Protein AF-A0A6J1QVJ5-F1 (afdb_monomer)

Secondary structure (DSSP, 8-state):
-HHHHHHHHHHHHHHHHHHTT--SHHHHHHHHHHHHHHHHHHHHHHH----SS---HHHHHHHHHHHHHHHHHHHHHHHHH----EEEEEETTEEEEEE-S-HHHHHHHHH-SS-PPPEE-TTT--EESSHHHHHHHHHHHHHH------PPPTTT-----S-GGGSPPPSEEEEEEEEEEEEPPPPPTT---PPPPEEEEEEEEEEEEESS-GGG-EEEEEESTTHHHHHHHHHHHHHHHHHHHHHS-PPPPP----

Nearest PDB structures (foldseek):
  4apo-assembly1_A  TM=6.198E-01  e=8.961E-01  Homo sapiens
  9had-assembly1_A  TM=5.624E-01  e=1.071E+00  Dermatophagoides farinae
  4apo-assembly2_B  TM=5.515E-01  e=1.530E+00  Homo sapiens
  8xzv-assembly1_K  TM=2.787E-01  e=2.059E+00  Spinacia oleracea

pLDDT: mean 75.94, std 13.44, range [32.09, 95.69]

Mean predicted aligned error: 18.15 Å

Foldseek 3Di:
DVVVVVVLVVLLVVLVVLLVVDPDPVSLVVSLVSLVVSLVVLVVVLVDDDPPDDPDPVNVVSNVVSVVSSVVSVVSNVVVPDDWDWDWDDDDPDIDTDTDPDPQVVCVVVVDPDPQGWDADPQPRDIDRDVVVVVVVNVVCVVPDPDPPDDDDPVGNDDDDPCPVPDDDDQKDKDKDWQWDFAQDDDDPVDPDRDDTDTQTFKMKMWMQGPVDRVPTDIDMDGHNCRVVVVVVVVVVVVVVVVVVVVDDDPDDPPDDD

Organism: NCBI:txid300111

Structure (mmCIF, N/CA/C/O backbone):
data_AF-A0A6J1QVJ5-F1
#
_entry.id   AF-A0A6J1QVJ5-F1
#
loop_
_atom_site.group_PDB
_atom_site.id
_atom_site.type_symbol
_atom_site.label_atom_id
_atom_site.label_alt_id
_atom_site.label_comp_id
_atom_site.label_asym_id
_atom_site.label_entity_id
_atom_site.label_seq_id
_atom_site.pdbx_PDB_ins_code
_atom_site.Cartn_x
_atom_site.Cartn_y
_atom_site.Cartn_z
_atom_site.occupancy
_atom_site.B_iso_or_equiv
_atom_site.auth_seq_id
_atom_site.auth_comp_id
_atom_site.auth_asym_id
_atom_site.auth_atom_id
_atom_site.pdbx_PDB_model_num
ATOM 1 N N . MET A 1 1 ? 9.574 30.582 -11.768 1.00 38.31 1 MET A N 1
ATOM 2 C CA . MET A 1 1 ? 8.448 29.619 -11.655 1.00 38.31 1 MET A CA 1
ATOM 3 C C . MET A 1 1 ? 8.866 28.143 -11.644 1.00 38.31 1 MET A C 1
ATOM 5 O O . MET A 1 1 ? 8.124 27.361 -11.069 1.00 38.31 1 MET A O 1
ATOM 9 N N . ALA A 1 2 ? 10.019 27.742 -12.201 1.00 32.31 2 ALA A N 1
ATOM 10 C CA . ALA A 1 2 ? 10.506 26.352 -12.119 1.00 32.31 2 ALA A CA 1
ATOM 11 C C . ALA A 1 2 ? 10.978 25.935 -10.705 1.00 32.31 2 ALA A C 1
ATOM 13 O O . ALA A 1 2 ? 10.739 24.807 -10.289 1.00 32.31 2 ALA A O 1
ATOM 14 N N . LEU A 1 3 ? 11.546 26.872 -9.935 1.00 32.09 3 LEU A N 1
ATOM 15 C CA . LEU A 1 3 ? 12.065 26.625 -8.580 1.00 32.09 3 LEU A CA 1
ATOM 16 C C . LEU A 1 3 ? 10.992 26.167 -7.567 1.00 32.09 3 LEU A C 1
ATOM 18 O O . LEU A 1 3 ? 11.289 25.370 -6.687 1.00 32.09 3 LEU A O 1
ATOM 22 N N . ALA A 1 4 ? 9.733 26.597 -7.721 1.00 44.00 4 ALA A N 1
ATOM 23 C CA . ALA A 1 4 ? 8.642 26.190 -6.825 1.00 44.00 4 ALA A CA 1
ATOM 24 C C . ALA A 1 4 ? 8.136 24.757 -7.099 1.00 44.00 4 ALA A C 1
ATOM 26 O O . ALA A 1 4 ? 7.751 24.056 -6.170 1.00 44.00 4 ALA A O 1
ATOM 27 N N . ARG A 1 5 ? 8.175 24.298 -8.364 1.00 45.09 5 ARG A N 1
ATOM 28 C CA . ARG A 1 5 ? 7.770 22.927 -8.739 1.00 45.09 5 ARG A CA 1
ATOM 29 C C . ARG A 1 5 ? 8.772 21.875 -8.253 1.00 45.09 5 ARG A C 1
ATOM 31 O O . ARG A 1 5 ? 8.351 20.807 -7.832 1.00 45.09 5 ARG A O 1
ATOM 38 N N . GLY A 1 6 ? 10.072 22.186 -8.286 1.00 48.62 6 GLY A N 1
ATOM 39 C CA . GLY A 1 6 ? 11.112 21.295 -7.757 1.00 48.62 6 GLY A CA 1
ATOM 40 C C . GLY A 1 6 ? 11.047 21.139 -6.235 1.00 48.62 6 GLY A C 1
ATOM 41 O O . GLY A 1 6 ? 11.241 20.045 -5.727 1.00 48.62 6 GLY A O 1
ATOM 42 N N . SER A 1 7 ? 10.695 22.209 -5.513 1.00 54.09 7 SER A N 1
ATOM 43 C CA . SER A 1 7 ? 10.608 22.194 -4.045 1.00 54.09 7 SER A CA 1
ATOM 44 C C . SER A 1 7 ? 9.441 21.342 -3.516 1.00 54.09 7 SER A C 1
ATOM 46 O O . SER A 1 7 ? 9.622 20.545 -2.601 1.00 54.09 7 SER A O 1
ATOM 48 N N . CYS A 1 8 ? 8.256 21.438 -4.138 1.00 58.22 8 CYS A N 1
ATOM 49 C CA . CYS A 1 8 ? 7.069 20.678 -3.722 1.00 58.22 8 CYS A CA 1
ATOM 50 C C . CYS A 1 8 ? 7.240 19.157 -3.886 1.00 58.22 8 CYS A C 1
ATOM 52 O O . CYS A 1 8 ? 6.877 18.403 -2.988 1.00 58.22 8 CYS A O 1
ATOM 54 N N . ASN A 1 9 ? 7.801 18.708 -5.014 1.00 64.44 9 ASN A N 1
ATOM 55 C CA . ASN A 1 9 ? 8.000 17.279 -5.275 1.00 64.44 9 ASN A CA 1
ATOM 56 C C . ASN A 1 9 ? 9.092 16.675 -4.379 1.00 64.44 9 ASN A C 1
ATOM 58 O O . ASN A 1 9 ? 8.965 15.530 -3.956 1.00 64.44 9 ASN A O 1
ATOM 62 N N . ASN A 1 10 ? 10.135 17.451 -4.063 1.00 73.75 10 ASN A N 1
ATOM 63 C CA . ASN A 1 10 ? 11.208 17.009 -3.175 1.00 73.75 10 ASN A CA 1
ATOM 64 C C . ASN A 1 10 ? 10.715 16.836 -1.733 1.00 73.75 10 ASN A C 1
ATOM 66 O O . ASN A 1 10 ? 11.012 15.822 -1.112 1.00 73.75 10 ASN A O 1
ATOM 70 N N . MET A 1 11 ? 9.933 17.792 -1.219 1.00 78.06 11 MET A N 1
ATOM 71 C CA . MET A 1 11 ? 9.380 17.714 0.139 1.00 78.06 11 MET A CA 1
ATOM 72 C C . MET A 1 11 ? 8.380 16.558 0.280 1.00 78.06 11 MET A C 1
ATOM 74 O O . MET A 1 11 ? 8.375 15.856 1.287 1.00 78.06 11 MET A O 1
ATOM 78 N N . GLU A 1 12 ? 7.552 16.325 -0.744 1.00 78.19 12 GLU A N 1
ATOM 79 C CA . GLU A 1 12 ? 6.650 15.173 -0.777 1.00 78.19 12 GLU A CA 1
ATOM 80 C C . GLU A 1 12 ? 7.429 13.850 -0.725 1.00 78.19 12 GLU A C 1
ATOM 82 O O . GLU A 1 12 ? 7.127 13.004 0.114 1.00 78.19 12 GLU A O 1
ATOM 87 N N . GLN A 1 13 ? 8.452 13.674 -1.573 1.00 80.00 13 GLN A N 1
ATOM 88 C CA . GLN A 1 13 ? 9.306 12.481 -1.535 1.00 80.00 13 GLN A CA 1
ATOM 89 C C . GLN A 1 13 ? 9.989 12.298 -0.179 1.00 80.00 13 GLN A C 1
ATOM 91 O O . GLN A 1 13 ? 10.016 11.183 0.330 1.00 80.00 13 GLN A O 1
ATOM 96 N N . GLU A 1 14 ? 10.480 13.377 0.429 1.00 86.12 14 GLU A N 1
ATOM 97 C CA . GLU A 1 14 ? 11.113 13.326 1.747 1.00 86.12 14 GLU A CA 1
ATOM 98 C C . GLU A 1 14 ? 10.139 12.819 2.824 1.00 86.12 14 GLU A C 1
ATOM 100 O O . GLU A 1 14 ? 10.490 11.944 3.616 1.00 86.12 14 GLU A O 1
ATOM 105 N N . LEU A 1 15 ? 8.898 13.321 2.840 1.00 83.81 15 LEU A N 1
ATOM 106 C CA . LEU A 1 15 ? 7.871 12.873 3.788 1.00 83.81 15 LEU A CA 1
ATOM 107 C C . LEU A 1 15 ? 7.461 11.414 3.541 1.00 83.81 15 LEU A C 1
ATOM 109 O O . LEU A 1 15 ? 7.245 10.674 4.505 1.00 83.81 15 LEU A O 1
ATOM 113 N N . LEU A 1 16 ? 7.396 10.984 2.275 1.00 80.25 16 LEU A N 1
ATOM 114 C CA . LEU A 1 16 ? 7.147 9.589 1.901 1.00 80.25 16 LEU A CA 1
ATOM 115 C C . LEU A 1 16 ? 8.276 8.669 2.387 1.00 80.25 16 LEU A C 1
ATOM 117 O O . LEU A 1 16 ? 8.002 7.636 2.994 1.00 80.25 16 LEU A O 1
ATOM 121 N N . GLU A 1 17 ? 9.537 9.039 2.172 1.00 83.50 17 GLU A N 1
ATOM 122 C CA . GLU A 1 17 ? 10.696 8.264 2.625 1.00 83.50 17 GLU A CA 1
ATOM 123 C C . GLU A 1 17 ? 10.760 8.195 4.155 1.00 83.50 17 GLU A C 1
ATOM 125 O O . GLU A 1 17 ? 10.899 7.106 4.717 1.00 83.50 17 GLU A O 1
ATOM 130 N N . GLN A 1 18 ? 10.554 9.323 4.844 1.00 82.69 18 GLN A N 1
ATOM 131 C CA . GLN A 1 18 ? 10.520 9.375 6.308 1.00 82.69 18 GLN A CA 1
ATOM 132 C C . GLN A 1 18 ? 9.435 8.476 6.896 1.00 82.69 18 GLN A C 1
ATOM 134 O O . GLN A 1 18 ? 9.690 7.833 7.911 1.00 82.69 18 GLN A O 1
ATOM 139 N N . SER A 1 19 ? 8.273 8.357 6.241 1.00 77.62 19 SER A N 1
ATOM 140 C CA . SER A 1 19 ? 7.181 7.495 6.712 1.00 77.62 19 SER A CA 1
ATOM 141 C C . SER A 1 19 ? 7.594 6.026 6.879 1.00 77.62 19 SER A C 1
ATOM 143 O O . SER A 1 19 ? 7.079 5.333 7.753 1.00 77.62 19 SER A O 1
ATOM 145 N N . THR A 1 20 ? 8.572 5.562 6.092 1.00 76.19 20 THR A N 1
ATOM 146 C CA . THR A 1 20 ? 9.088 4.184 6.148 1.00 76.19 20 THR A CA 1
ATOM 147 C C . THR A 1 20 ? 10.114 3.956 7.259 1.00 76.19 20 THR A C 1
ATOM 149 O O . THR A 1 20 ? 10.445 2.811 7.563 1.00 76.19 20 THR A O 1
ATOM 152 N N . LEU A 1 21 ? 10.613 5.034 7.869 1.00 76.94 21 LEU A N 1
ATOM 153 C CA . LEU A 1 21 ? 11.693 5.028 8.857 1.00 76.94 21 LEU A CA 1
ATOM 154 C C . LEU A 1 21 ? 11.214 5.392 10.270 1.00 76.94 21 LEU A C 1
ATOM 156 O O . LEU A 1 21 ? 12.032 5.477 11.187 1.00 76.94 21 LEU A O 1
ATOM 160 N N . LEU A 1 22 ? 9.912 5.619 10.465 1.00 78.75 22 LEU A N 1
ATOM 161 C CA . LEU A 1 22 ? 9.356 5.982 11.768 1.00 78.75 22 LEU A CA 1
ATOM 162 C C . LEU A 1 22 ? 9.379 4.773 12.704 1.00 78.75 22 LEU A C 1
ATOM 164 O O . LEU A 1 22 ? 8.634 3.812 12.524 1.00 78.75 22 LEU A O 1
ATOM 168 N N . ASN A 1 23 ? 10.229 4.845 13.726 1.00 68.25 23 ASN A N 1
ATOM 169 C CA . ASN A 1 23 ? 10.439 3.756 14.682 1.00 68.25 23 ASN A CA 1
ATOM 170 C C . ASN A 1 23 ? 9.917 4.085 16.088 1.00 68.25 23 ASN A C 1
ATOM 172 O O . ASN A 1 23 ? 9.903 3.213 16.957 1.00 68.25 23 ASN A O 1
ATOM 176 N N . SER A 1 24 ? 9.477 5.324 16.326 1.00 67.44 24 SER A N 1
ATOM 177 C CA . SER A 1 24 ? 8.945 5.767 17.613 1.00 67.44 24 SER A CA 1
ATOM 178 C C . SER A 1 24 ? 7.679 6.615 17.465 1.00 67.44 24 SER A C 1
ATOM 180 O O . SER A 1 24 ? 7.357 7.143 16.399 1.00 67.44 24 SER A O 1
ATOM 182 N N . ARG A 1 25 ? 6.935 6.748 18.570 1.00 64.81 25 ARG A N 1
ATOM 183 C CA . ARG A 1 25 ? 5.723 7.579 18.624 1.00 64.81 25 ARG A CA 1
ATOM 184 C C . ARG A 1 25 ? 6.042 9.071 18.503 1.00 64.81 25 ARG A C 1
ATOM 186 O O . ARG A 1 25 ? 5.221 9.815 17.978 1.00 64.81 25 ARG A O 1
ATOM 193 N N . GLU A 1 26 ? 7.203 9.493 18.994 1.00 71.25 26 GLU A N 1
ATOM 194 C CA . GLU A 1 26 ? 7.679 10.877 18.902 1.00 71.25 26 GLU A CA 1
ATOM 195 C C . GLU A 1 26 ? 8.038 11.223 17.456 1.00 71.25 26 GLU A C 1
ATOM 197 O O . GLU A 1 26 ? 7.559 12.234 16.944 1.00 71.25 26 GLU A O 1
ATOM 202 N N . ASP A 1 27 ? 8.750 10.325 16.764 1.00 76.38 27 ASP A N 1
ATOM 203 C CA . ASP A 1 27 ? 9.038 10.469 15.332 1.00 76.38 27 ASP A CA 1
ATOM 204 C C . ASP A 1 27 ? 7.741 10.541 14.523 1.00 76.38 27 ASP A C 1
ATOM 206 O O . ASP A 1 27 ? 7.610 11.378 13.633 1.00 76.38 27 ASP A O 1
ATOM 210 N N . PHE A 1 28 ? 6.747 9.710 14.865 1.00 76.56 28 PHE A N 1
ATOM 211 C CA . PHE A 1 28 ? 5.432 9.754 14.230 1.00 76.56 28 PHE A CA 1
ATOM 212 C C . PHE A 1 28 ? 4.692 11.069 14.475 1.00 76.56 28 PHE A C 1
ATOM 214 O O . PHE A 1 28 ? 4.127 11.629 13.539 1.00 76.56 28 PHE A O 1
ATOM 221 N N . ALA A 1 29 ? 4.698 11.583 15.705 1.00 75.75 29 ALA A N 1
ATOM 222 C CA . ALA A 1 29 ? 4.050 12.849 16.029 1.00 75.75 29 ALA A CA 1
ATOM 223 C C . ALA A 1 29 ? 4.711 14.030 15.297 1.00 75.75 29 ALA A C 1
ATOM 225 O O . ALA A 1 29 ? 4.009 14.836 14.687 1.00 75.75 29 ALA A O 1
ATOM 226 N N . ALA A 1 30 ? 6.046 14.088 15.289 1.00 83.75 30 ALA A N 1
ATOM 227 C CA . ALA A 1 30 ? 6.808 15.113 14.578 1.00 83.75 30 ALA A CA 1
ATOM 228 C C . ALA A 1 30 ? 6.603 15.028 13.057 1.00 83.75 30 ALA A C 1
ATOM 230 O O . ALA A 1 30 ? 6.398 16.041 12.388 1.00 83.75 30 ALA A O 1
ATOM 231 N N . TRP A 1 31 ? 6.600 13.815 12.504 1.00 87.50 31 TRP A N 1
ATOM 232 C CA . TRP A 1 31 ? 6.321 13.579 11.091 1.00 87.50 31 TRP A CA 1
ATOM 233 C C . TRP A 1 31 ? 4.886 13.975 10.710 1.00 87.50 31 TRP A C 1
ATOM 235 O O . TRP A 1 31 ? 4.684 14.648 9.699 1.00 87.50 31 TRP A O 1
ATOM 245 N N . LYS A 1 32 ? 3.895 13.632 11.543 1.00 82.94 32 LYS A N 1
ATOM 246 C CA . LYS A 1 32 ? 2.483 14.003 11.354 1.00 82.94 32 LYS A CA 1
ATOM 247 C C . LYS A 1 32 ? 2.307 15.522 11.367 1.00 82.94 32 LYS A C 1
ATOM 249 O O . LYS A 1 32 ? 1.640 16.051 10.485 1.00 82.94 32 LYS A O 1
ATOM 254 N N . GLN A 1 33 ? 2.973 16.218 12.289 1.00 85.19 33 GLN A N 1
ATOM 255 C CA . GLN A 1 33 ? 2.987 17.680 12.329 1.00 85.19 33 GLN A CA 1
ATOM 256 C C . GLN A 1 33 ? 3.601 18.287 11.056 1.00 85.19 33 GLN A C 1
ATOM 258 O O . GLN A 1 33 ? 3.006 19.182 10.464 1.00 85.19 33 GLN A O 1
ATOM 263 N N . ARG A 1 34 ? 4.744 17.770 10.580 1.00 87.31 34 ARG A N 1
ATOM 264 C CA . ARG A 1 34 ? 5.361 18.236 9.321 1.00 87.31 34 ARG A CA 1
ATOM 265 C C . ARG A 1 34 ? 4.464 18.000 8.106 1.00 87.31 34 ARG A C 1
ATOM 267 O O . ARG A 1 34 ? 4.453 18.824 7.194 1.00 87.31 34 ARG A O 1
ATOM 274 N N . CYS A 1 35 ? 3.718 16.895 8.083 1.00 82.88 35 CYS A N 1
ATOM 275 C CA . CYS A 1 35 ? 2.722 16.649 7.043 1.00 82.88 35 CYS A C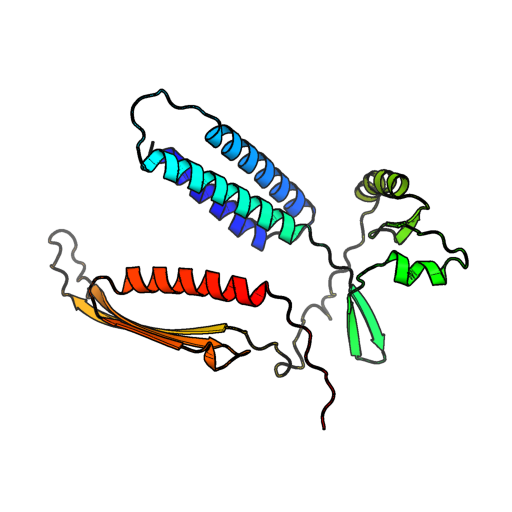A 1
ATOM 276 C C . CYS A 1 35 ? 1.607 17.697 7.087 1.00 82.88 35 CYS A C 1
ATOM 278 O O . CYS A 1 35 ? 1.256 18.227 6.039 1.00 82.88 35 CYS A O 1
ATOM 280 N N . ASP A 1 36 ? 1.095 18.025 8.274 1.00 85.69 36 ASP A N 1
ATOM 281 C CA . ASP A 1 36 ? 0.022 19.010 8.445 1.00 85.69 36 ASP A CA 1
ATOM 282 C C . ASP A 1 36 ? 0.468 20.419 8.024 1.00 85.69 36 ASP A C 1
ATOM 284 O O . ASP A 1 36 ? -0.200 21.059 7.213 1.00 85.69 36 ASP A O 1
ATOM 288 N N . GLU A 1 37 ? 1.654 20.857 8.452 1.00 88.81 37 GLU A N 1
ATOM 289 C CA . GLU A 1 37 ? 2.246 22.140 8.042 1.00 88.81 37 GLU A CA 1
ATOM 290 C C . GLU A 1 37 ? 2.467 22.219 6.520 1.00 88.81 37 GLU A C 1
ATOM 292 O O . GLU A 1 37 ? 2.241 23.256 5.883 1.00 88.81 37 GLU A O 1
ATOM 297 N N . PHE A 1 38 ? 2.896 21.113 5.903 1.00 86.06 38 PHE A N 1
ATOM 298 C CA . PHE A 1 38 ? 3.096 21.061 4.460 1.00 86.06 38 PHE A CA 1
ATOM 299 C C . PHE A 1 38 ? 1.766 21.053 3.696 1.00 86.06 38 PHE A C 1
ATOM 301 O O . PHE A 1 38 ? 1.635 21.789 2.716 1.00 86.06 38 PHE A O 1
ATOM 308 N N . ILE A 1 39 ? 0.766 20.295 4.154 1.00 84.31 39 ILE A N 1
ATOM 309 C CA . ILE A 1 39 ? -0.586 20.286 3.578 1.00 84.31 39 ILE A CA 1
ATOM 310 C C . ILE A 1 39 ? -1.189 21.694 3.626 1.00 84.31 39 ILE A C 1
ATOM 312 O O . ILE A 1 39 ? -1.643 22.180 2.590 1.00 84.31 39 ILE A O 1
ATOM 316 N N . GLU A 1 40 ? -1.112 22.393 4.761 1.00 86.56 40 GLU A N 1
ATOM 317 C CA . GLU A 1 40 ? -1.586 23.779 4.883 1.00 86.56 40 GLU A CA 1
ATOM 318 C C . GLU A 1 40 ? -0.891 24.717 3.880 1.00 86.56 40 GLU A C 1
ATOM 320 O O . GLU A 1 40 ? -1.542 25.534 3.221 1.00 86.56 40 GLU A O 1
ATOM 325 N N . SER A 1 41 ? 0.424 24.561 3.682 1.00 84.38 41 SER A N 1
ATOM 326 C CA . SER A 1 41 ? 1.166 25.323 2.669 1.00 84.38 41 SER A CA 1
ATOM 327 C C . SER A 1 41 ? 0.670 25.047 1.244 1.00 84.38 41 SER A C 1
ATOM 329 O O . SER A 1 41 ? 0.535 25.974 0.437 1.00 84.38 41 SER A O 1
ATOM 331 N N . LEU A 1 42 ? 0.382 23.785 0.912 1.00 81.19 42 LEU A N 1
ATOM 332 C CA . LEU A 1 42 ? -0.140 23.391 -0.399 1.00 81.19 42 LEU A CA 1
ATOM 333 C C . LEU A 1 42 ? -1.568 23.900 -0.618 1.00 81.19 42 LEU A C 1
ATOM 335 O O . LEU A 1 42 ? -1.898 24.363 -1.716 1.00 81.19 42 LEU A O 1
ATOM 339 N N . GLU A 1 43 ? -2.405 23.859 0.417 1.00 82.06 43 GLU A N 1
ATOM 340 C CA . GLU A 1 43 ? -3.748 24.424 0.381 1.00 82.06 43 GLU A CA 1
ATOM 341 C C . GLU A 1 43 ? -3.711 25.929 0.121 1.00 82.06 43 GLU A C 1
ATOM 343 O O . GLU A 1 43 ? -4.439 26.412 -0.751 1.00 82.06 43 GLU A O 1
ATOM 348 N N . GLU A 1 44 ? -2.837 26.672 0.798 1.00 83.19 44 GLU A N 1
ATOM 349 C CA . GLU A 1 44 ? -2.694 28.112 0.583 1.00 83.19 44 GLU A CA 1
ATOM 350 C C . GLU A 1 44 ? -2.214 28.413 -0.844 1.00 83.19 44 GLU A C 1
ATOM 352 O O . GLU A 1 44 ? -2.800 29.235 -1.556 1.00 83.19 44 GLU A O 1
ATOM 357 N N . GLN A 1 45 ? -1.235 27.653 -1.347 1.00 75.44 45 GLN A N 1
ATOM 358 C CA . GLN A 1 45 ? -0.790 27.747 -2.742 1.00 75.44 45 GLN A CA 1
ATOM 359 C C . GLN A 1 45 ? -1.913 27.455 -3.748 1.00 75.44 45 GLN A C 1
ATOM 361 O O . GLN A 1 45 ? -1.949 28.052 -4.830 1.00 75.44 45 GLN A O 1
ATOM 366 N N . SER A 1 46 ? -2.853 26.571 -3.403 1.00 70.31 46 SER A N 1
ATOM 367 C CA . SER A 1 46 ? -4.019 26.267 -4.237 1.00 70.31 46 SER A CA 1
ATOM 368 C C . SER A 1 46 ? -5.046 27.418 -4.278 1.00 70.31 46 SER A C 1
ATOM 370 O O . SER A 1 46 ? -5.733 27.597 -5.298 1.00 70.31 46 SER A O 1
ATOM 372 N N . ARG A 1 47 ? -5.119 28.227 -3.205 1.00 72.44 47 ARG A N 1
ATOM 373 C CA . ARG A 1 47 ? -6.064 29.345 -3.011 1.00 72.44 47 ARG A CA 1
ATOM 374 C C . ARG A 1 47 ? -5.623 30.647 -3.684 1.00 72.44 47 ARG A C 1
ATOM 376 O O . ARG A 1 47 ? -6.488 31.452 -4.045 1.00 72.44 47 ARG A O 1
ATOM 383 N N . ILE A 1 48 ? -4.324 30.850 -3.934 1.00 67.50 48 ILE A N 1
ATOM 384 C CA . ILE A 1 48 ? -3.803 32.059 -4.600 1.00 67.50 48 ILE A CA 1
ATOM 385 C C . ILE A 1 48 ? -4.429 32.222 -6.004 1.00 67.50 48 ILE A C 1
ATOM 387 O O . ILE A 1 48 ? -4.119 31.504 -6.961 1.00 67.50 48 ILE A O 1
ATOM 391 N N . LYS A 1 49 ? -5.314 33.220 -6.160 1.00 54.19 49 LYS A N 1
ATOM 392 C CA . LYS A 1 49 ? -5.839 33.668 -7.462 1.00 54.19 49 LYS A CA 1
ATOM 393 C C . LYS A 1 49 ? -4.732 34.402 -8.220 1.00 54.19 49 LYS A C 1
ATOM 395 O O . LYS A 1 49 ? -4.378 35.521 -7.861 1.00 54.19 49 LYS A O 1
ATOM 400 N N . ARG A 1 50 ? -4.205 33.817 -9.300 1.00 55.34 50 ARG A N 1
ATOM 401 C CA . ARG A 1 50 ? -3.338 34.571 -10.222 1.00 55.34 50 ARG A CA 1
ATOM 402 C C . ARG A 1 50 ? -4.143 35.617 -11.013 1.00 55.34 50 ARG A C 1
ATOM 404 O O . ARG A 1 50 ? -5.322 35.371 -11.287 1.00 55.34 50 ARG A O 1
ATOM 411 N N . PRO A 1 51 ? -3.534 36.762 -11.390 1.00 42.44 51 PRO A N 1
ATOM 412 C CA . PRO A 1 51 ? -4.191 37.793 -12.191 1.00 42.44 51 PRO A CA 1
ATOM 413 C C . PRO A 1 51 ? -4.759 37.208 -13.487 1.00 42.44 51 PRO A C 1
ATOM 415 O O . PRO A 1 51 ? -4.142 36.341 -14.104 1.00 42.44 51 PRO A O 1
ATOM 418 N N . ARG A 1 52 ? -5.945 37.681 -13.889 1.00 48.12 52 ARG A N 1
ATOM 419 C CA . ARG A 1 52 ? -6.694 37.236 -15.075 1.00 48.12 52 ARG A CA 1
ATOM 420 C C . ARG A 1 52 ? -5.968 37.587 -16.380 1.00 48.12 52 ARG A C 1
ATOM 422 O O . ARG A 1 52 ? -6.382 38.509 -17.068 1.00 48.12 52 ARG A O 1
ATOM 429 N N . LEU A 1 53 ? -4.929 36.845 -16.746 1.00 42.06 53 LEU A N 1
ATOM 430 C CA . LEU A 1 53 ? -4.383 36.835 -18.103 1.00 42.06 53 LEU A CA 1
ATOM 431 C C . LEU A 1 53 ? -4.049 35.385 -18.490 1.00 42.06 53 LEU A C 1
ATOM 433 O O . LEU A 1 53 ? -3.121 34.784 -17.960 1.00 42.06 53 LEU A O 1
ATOM 437 N N . SER A 1 54 ? -4.846 34.851 -19.422 1.00 41.78 54 SER A N 1
ATOM 438 C CA . SER A 1 54 ? -4.802 33.519 -20.057 1.00 41.78 54 SER A CA 1
ATOM 439 C C . SER A 1 54 ? -5.094 32.284 -19.178 1.00 41.78 54 SER A C 1
ATOM 441 O O . SER A 1 54 ? -4.406 31.986 -18.206 1.00 41.78 54 SER A O 1
ATOM 443 N N . ILE A 1 55 ? -6.128 31.524 -19.568 1.00 49.56 55 ILE A N 1
ATOM 444 C CA . ILE A 1 55 ? -6.346 30.131 -19.148 1.00 49.56 55 ILE A CA 1
ATOM 445 C C . ILE A 1 55 ? -5.275 29.296 -19.859 1.00 49.56 55 ILE A C 1
ATOM 447 O O . ILE A 1 55 ? -5.485 28.803 -20.962 1.00 49.56 55 ILE A O 1
ATOM 451 N N . ASP A 1 56 ? -4.095 29.199 -19.262 1.00 50.31 56 ASP A N 1
ATOM 452 C CA . ASP A 1 56 ? -3.067 28.251 -19.683 1.00 50.31 56 ASP A CA 1
ATOM 453 C C . ASP A 1 56 ? -3.385 26.879 -19.057 1.00 50.31 56 ASP A C 1
ATOM 455 O O . ASP A 1 56 ? -3.570 26.779 -17.837 1.00 50.31 56 ASP A O 1
ATOM 459 N N . GLN A 1 57 ? -3.443 25.816 -19.869 1.00 46.50 57 GLN A N 1
ATOM 460 C CA . GLN A 1 57 ? -3.575 24.417 -19.426 1.00 46.50 57 GLN A CA 1
ATOM 461 C C . GLN A 1 57 ? -2.540 24.052 -18.339 1.00 46.50 57 GLN A C 1
ATOM 463 O O . GLN A 1 57 ? -2.825 23.235 -17.460 1.00 46.50 57 GLN A O 1
ATOM 468 N N . SER A 1 58 ? -1.379 24.719 -18.316 1.00 50.28 58 SER A N 1
ATOM 469 C CA . SER A 1 58 ? -0.342 24.554 -17.290 1.00 50.28 58 SER A CA 1
ATOM 470 C C . SER A 1 58 ? -0.793 24.955 -15.875 1.00 50.28 58 SER A C 1
ATOM 472 O O . SER A 1 58 ? -0.290 24.408 -14.888 1.00 50.28 58 SER A O 1
ATOM 474 N N . SER A 1 59 ? -1.752 25.883 -15.760 1.00 52.53 59 SER A N 1
ATOM 475 C CA . SER A 1 59 ? -2.301 26.365 -14.484 1.00 52.53 59 SER A CA 1
ATOM 476 C C . SER A 1 59 ? -3.327 25.398 -13.883 1.00 52.53 59 SER A C 1
ATOM 478 O O . SER A 1 59 ? -3.366 25.219 -12.665 1.00 52.53 59 SER A O 1
ATOM 480 N N . ILE A 1 60 ? -4.099 24.717 -14.738 1.00 56.47 60 ILE A N 1
ATOM 481 C CA . ILE A 1 60 ? -5.025 23.646 -14.348 1.00 56.47 60 ILE A CA 1
ATOM 482 C C . ILE A 1 60 ? -4.226 22.418 -13.898 1.00 56.47 60 ILE A C 1
ATOM 484 O O . ILE A 1 60 ? -4.508 21.871 -12.833 1.00 56.47 60 ILE A O 1
ATOM 488 N N . GLY A 1 61 ? -3.172 22.052 -14.639 1.00 57.25 61 GLY A N 1
ATOM 489 C CA . GLY A 1 61 ? -2.274 20.953 -14.267 1.00 57.25 61 GLY A CA 1
ATOM 490 C C . GLY A 1 61 ? -1.563 21.175 -12.926 1.00 57.25 61 GLY A C 1
ATOM 491 O O . GLY A 1 61 ? -1.431 20.244 -12.139 1.00 57.25 61 GLY A O 1
ATOM 492 N N . LEU A 1 62 ? -1.176 22.417 -12.608 1.00 62.88 62 LEU A N 1
ATOM 493 C CA . LEU A 1 62 ? -0.608 22.782 -11.301 1.00 62.88 62 LEU A CA 1
ATOM 494 C C . LEU A 1 62 ? -1.599 22.582 -10.148 1.00 62.88 62 LEU A C 1
ATOM 496 O O . LEU A 1 62 ? -1.240 21.986 -9.139 1.00 62.88 62 LEU A O 1
ATOM 500 N N . LYS A 1 63 ? -2.846 23.046 -10.297 1.00 66.38 63 LYS A N 1
ATOM 501 C CA . LYS A 1 63 ? -3.876 22.862 -9.263 1.00 66.38 63 LYS A CA 1
ATOM 502 C C . LYS A 1 63 ? -4.221 21.389 -9.054 1.00 66.38 63 LYS A C 1
ATOM 504 O O . LYS A 1 63 ? -4.306 20.950 -7.915 1.00 66.38 63 LYS A O 1
ATOM 509 N N . GLN A 1 64 ? -4.362 20.623 -10.136 1.00 66.44 64 GLN A N 1
ATOM 510 C CA . GLN A 1 64 ? -4.598 19.178 -10.059 1.00 66.44 64 GLN A CA 1
ATOM 511 C C . GLN A 1 64 ? -3.424 18.441 -9.397 1.00 66.44 64 GLN A C 1
ATOM 513 O O . GLN A 1 64 ? -3.650 17.545 -8.591 1.00 66.44 64 GLN A O 1
ATOM 518 N N . SER A 1 65 ? -2.183 18.853 -9.678 1.00 71.88 65 SER A N 1
ATOM 519 C CA . SER A 1 65 ? -0.983 18.292 -9.047 1.00 71.88 65 SER A CA 1
ATOM 520 C C . SER A 1 65 ? -0.936 18.543 -7.537 1.00 71.88 65 SER A C 1
ATOM 522 O O . SER A 1 65 ? -0.601 17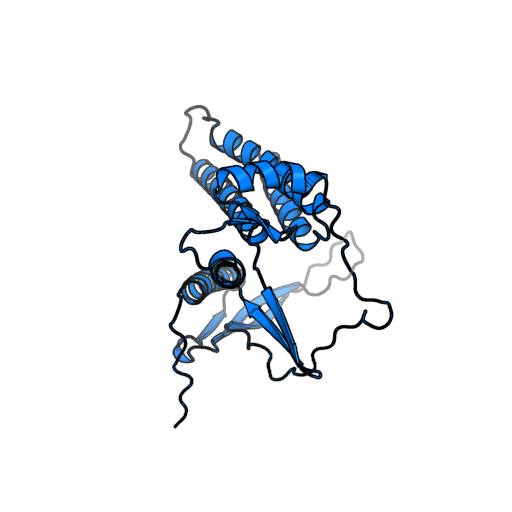.627 -6.792 1.00 71.88 65 SER A O 1
ATOM 524 N N . LEU A 1 66 ? -1.286 19.753 -7.081 1.00 74.94 66 LEU A N 1
ATOM 525 C CA . LEU A 1 66 ? -1.332 20.097 -5.652 1.00 74.94 66 LEU A CA 1
ATOM 526 C C . LEU A 1 66 ? -2.428 19.310 -4.922 1.00 74.94 66 LEU A C 1
ATOM 528 O O . LEU A 1 66 ? -2.158 18.704 -3.892 1.00 74.94 66 LEU A O 1
ATOM 532 N N . VAL A 1 67 ? -3.633 19.241 -5.498 1.00 76.31 67 VAL A N 1
ATOM 533 C CA . VAL A 1 67 ? -4.750 18.455 -4.939 1.00 76.31 67 VAL A CA 1
ATOM 534 C C . VAL A 1 67 ? -4.393 16.969 -4.850 1.00 76.31 67 VAL A C 1
ATOM 536 O O . VAL A 1 67 ? -4.696 16.317 -3.855 1.00 76.31 67 VAL A O 1
ATOM 539 N N . ALA A 1 68 ? -3.712 16.426 -5.862 1.00 74.25 68 ALA A N 1
ATOM 540 C CA . ALA A 1 68 ? -3.261 15.040 -5.835 1.00 74.25 68 ALA A CA 1
ATOM 541 C C . ALA A 1 68 ? -2.178 14.788 -4.768 1.00 74.25 68 ALA A C 1
ATOM 543 O O . ALA A 1 68 ? -2.151 13.699 -4.206 1.00 74.25 68 ALA A O 1
ATOM 544 N N . CYS A 1 69 ? -1.299 15.760 -4.498 1.00 73.25 69 CYS A N 1
ATOM 545 C CA . CYS A 1 69 ? -0.292 15.678 -3.433 1.00 73.25 69 CYS A CA 1
ATOM 546 C C . CYS A 1 69 ? -0.941 15.687 -2.042 1.00 73.25 69 CYS A C 1
ATOM 548 O O . CYS A 1 69 ? -0.677 14.789 -1.246 1.00 73.25 69 CYS A O 1
ATOM 550 N N . ILE A 1 70 ? -1.880 16.610 -1.801 1.00 78.94 70 ILE A N 1
ATOM 551 C CA . ILE A 1 70 ? -2.660 16.674 -0.554 1.00 78.94 70 ILE A CA 1
ATOM 552 C C . ILE A 1 70 ? -3.359 15.333 -0.293 1.00 78.94 70 ILE A C 1
ATOM 554 O O . ILE A 1 70 ? -3.117 14.708 0.734 1.00 78.94 70 ILE A O 1
ATOM 558 N N . ALA A 1 71 ? -4.108 14.813 -1.271 1.00 77.06 71 ALA A N 1
ATOM 559 C CA . ALA A 1 71 ? -4.826 13.547 -1.118 1.00 77.06 71 ALA A CA 1
ATOM 560 C C . ALA A 1 71 ? -3.903 12.340 -0.842 1.00 77.06 71 ALA A C 1
ATOM 562 O O . ALA A 1 71 ? -4.310 11.382 -0.183 1.00 77.06 71 ALA A O 1
ATOM 563 N N . ARG A 1 72 ? -2.660 12.352 -1.352 1.00 78.19 72 ARG A N 1
ATOM 564 C CA . ARG A 1 72 ? -1.669 11.301 -1.064 1.00 78.19 72 ARG A CA 1
ATOM 565 C C . ARG A 1 72 ? -1.144 11.397 0.365 1.00 78.19 72 ARG A C 1
ATOM 567 O O . ARG A 1 72 ? -1.055 10.364 1.024 1.00 78.19 72 ARG A O 1
ATOM 574 N N . LEU A 1 73 ? -0.824 12.601 0.836 1.00 79.00 73 LEU A N 1
ATOM 575 C CA . LEU A 1 73 ? -0.327 12.827 2.195 1.00 79.00 73 LEU A CA 1
ATOM 576 C C . LEU A 1 73 ? -1.408 12.558 3.247 1.00 79.00 73 LEU A C 1
ATOM 578 O O . LEU A 1 73 ? -1.136 11.875 4.231 1.00 79.00 73 LEU A O 1
ATOM 582 N N . GLU A 1 74 ? -2.644 12.999 3.004 1.00 78.19 74 GLU A N 1
ATOM 583 C CA . GLU A 1 74 ? -3.800 12.674 3.847 1.00 78.19 74 GLU A CA 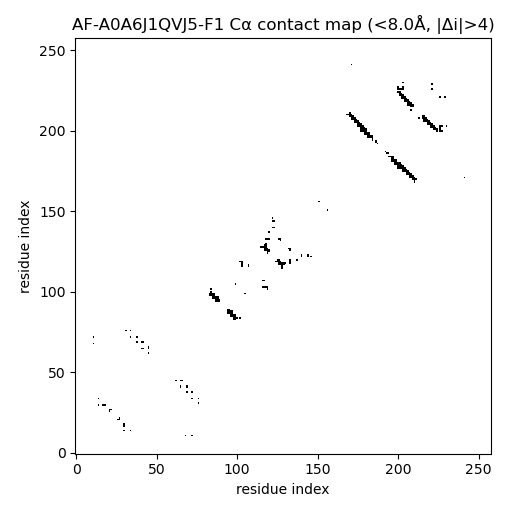1
ATOM 584 C C . GLU A 1 74 ? -4.039 11.161 3.898 1.00 78.19 74 GLU A C 1
ATOM 586 O O . GLU A 1 74 ? -4.139 10.584 4.978 1.00 78.19 74 GLU A O 1
ATOM 591 N N . GLY A 1 75 ? -4.032 10.486 2.742 1.00 71.38 75 GLY A N 1
ATOM 592 C CA . GLY A 1 75 ? -4.189 9.032 2.679 1.00 71.38 75 GLY A CA 1
ATOM 593 C C . GLY A 1 75 ? -3.063 8.263 3.381 1.00 71.38 75 GLY A C 1
ATOM 594 O O . GLY A 1 75 ? -3.314 7.223 3.994 1.00 71.38 75 GLY A O 1
ATOM 595 N N . LEU A 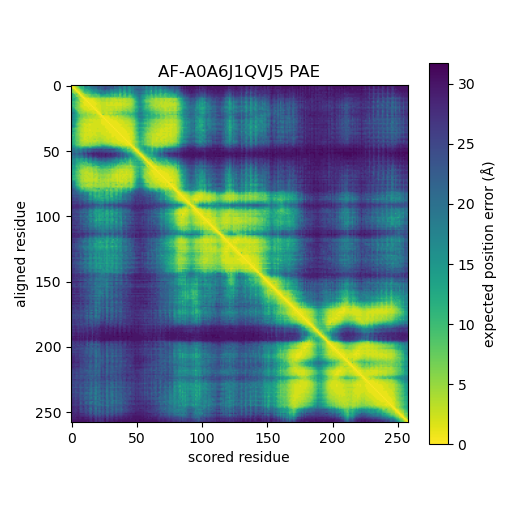1 76 ? -1.827 8.766 3.323 1.00 72.50 76 LEU A N 1
ATOM 596 C CA . LEU A 1 76 ? -0.694 8.184 4.037 1.00 72.50 76 LEU A CA 1
ATOM 597 C C . LEU A 1 76 ? -0.849 8.361 5.551 1.00 72.50 76 LEU A C 1
ATOM 599 O O . LEU A 1 76 ? -0.737 7.380 6.287 1.00 72.50 76 LEU A O 1
ATOM 603 N N . LYS A 1 77 ? -1.183 9.572 6.007 1.00 76.25 77 LYS A N 1
ATOM 604 C CA . LYS A 1 77 ? -1.461 9.874 7.416 1.00 76.25 77 LYS A CA 1
ATOM 605 C C . LYS A 1 77 ? -2.586 8.988 7.958 1.00 76.25 77 LYS A C 1
ATOM 607 O O . LYS A 1 77 ? -2.402 8.358 8.997 1.00 76.25 77 LYS A O 1
ATOM 612 N N . ASP A 1 78 ? -3.682 8.843 7.217 1.00 70.56 78 ASP A N 1
ATOM 613 C CA . ASP A 1 78 ? -4.792 7.949 7.566 1.00 70.56 78 ASP A CA 1
ATOM 614 C C . ASP A 1 78 ? -4.351 6.486 7.655 1.00 70.56 78 ASP A C 1
ATOM 616 O O . ASP A 1 78 ? -4.754 5.767 8.568 1.00 70.56 78 ASP A O 1
ATOM 620 N N . SER A 1 79 ? -3.512 6.018 6.725 1.00 62.69 79 SER A N 1
ATOM 621 C CA . SER A 1 79 ? -3.023 4.635 6.737 1.00 62.69 79 SER A CA 1
ATOM 622 C C . SER A 1 79 ? -2.181 4.315 7.974 1.00 62.69 79 SER A C 1
ATOM 624 O O . SER A 1 79 ? -2.243 3.194 8.480 1.00 62.69 79 SER A O 1
ATOM 626 N N . MET A 1 80 ? -1.447 5.304 8.482 1.00 65.38 80 MET A N 1
ATOM 627 C CA . MET A 1 80 ? -0.550 5.165 9.628 1.00 65.38 80 MET A CA 1
ATOM 628 C C . MET A 1 80 ? -1.263 5.380 10.970 1.00 65.38 80 MET A C 1
ATOM 630 O O . MET A 1 80 ? -0.812 4.864 11.988 1.00 65.38 80 MET A O 1
ATOM 634 N N . ASP A 1 81 ? -2.408 6.067 10.971 1.00 64.31 81 ASP A N 1
ATOM 635 C CA . ASP A 1 81 ? -3.291 6.232 12.138 1.00 64.31 81 ASP A CA 1
ATOM 636 C C . ASP A 1 81 ? -4.157 4.977 12.401 1.00 64.31 81 ASP A C 1
ATOM 638 O O . ASP A 1 81 ? -4.827 4.854 13.430 1.00 64.31 81 ASP A O 1
ATOM 642 N N . ARG A 1 82 ? -4.159 4.000 11.478 1.00 63.62 82 ARG A N 1
ATOM 643 C CA . ARG A 1 82 ? -4.929 2.754 11.613 1.00 63.62 82 ARG A CA 1
ATOM 644 C C . ARG A 1 82 ? -4.304 1.812 12.636 1.00 63.62 82 ARG A C 1
ATOM 646 O O . ARG A 1 82 ? -3.541 0.906 12.308 1.00 63.62 82 ARG A O 1
ATOM 653 N N . HIS A 1 83 ? -4.744 1.946 13.877 1.00 66.44 83 HIS A N 1
ATOM 654 C CA . HIS A 1 83 ? -4.456 0.973 14.921 1.00 66.44 83 HIS A CA 1
ATOM 655 C C . HIS A 1 83 ? -5.305 -0.298 14.756 1.00 66.44 83 HIS A C 1
ATOM 657 O O . HIS A 1 83 ? -6.534 -0.252 14.657 1.00 66.44 83 HIS A O 1
ATOM 663 N N . VAL A 1 84 ? -4.642 -1.459 14.738 1.00 73.31 84 VAL A N 1
ATOM 664 C CA . VAL A 1 84 ? -5.292 -2.775 14.721 1.00 73.31 84 VAL A CA 1
ATOM 665 C C . VAL A 1 84 ? -5.052 -3.459 16.060 1.00 73.31 84 VAL A C 1
ATOM 667 O O . VAL A 1 84 ? -3.918 -3.762 16.421 1.00 73.31 84 VAL A O 1
ATOM 670 N N . ASN A 1 85 ? -6.131 -3.751 16.780 1.00 76.19 85 ASN A N 1
ATOM 671 C CA . ASN A 1 85 ? -6.059 -4.486 18.037 1.00 76.19 85 ASN A CA 1
ATOM 672 C C . ASN A 1 85 ? -5.917 -5.991 17.766 1.00 76.19 85 ASN A C 1
ATOM 674 O O . ASN A 1 85 ? -6.819 -6.610 17.198 1.00 76.19 85 ASN A O 1
ATOM 678 N N . LEU A 1 86 ? -4.801 -6.591 18.182 1.00 83.19 86 LEU A N 1
ATOM 679 C CA . LEU A 1 86 ? -4.540 -8.026 18.045 1.00 83.19 86 LEU A CA 1
ATOM 680 C C . LEU A 1 86 ? -4.511 -8.696 19.424 1.00 83.19 86 LEU A C 1
ATOM 682 O O . LEU A 1 86 ? -3.776 -8.278 20.313 1.00 83.19 86 LEU A O 1
ATOM 686 N N . LEU A 1 87 ? -5.292 -9.761 19.587 1.00 83.50 87 LEU A N 1
ATOM 687 C CA . LEU A 1 87 ? -5.232 -10.653 20.739 1.00 83.50 87 LEU A CA 1
ATOM 688 C C . LEU A 1 87 ? -4.195 -11.741 20.471 1.00 83.50 87 LEU A C 1
ATOM 690 O O . LEU A 1 87 ? -4.336 -12.489 19.505 1.00 83.50 87 LEU A O 1
ATOM 694 N N . TYR A 1 88 ? -3.194 -11.863 21.336 1.00 82.12 88 TYR A N 1
ATOM 695 C CA . TYR A 1 88 ? -2.265 -12.988 21.303 1.00 82.12 88 TYR A CA 1
ATOM 696 C C . TYR A 1 88 ? -2.796 -14.134 22.172 1.00 82.12 88 TYR A C 1
ATOM 698 O O . TYR A 1 88 ? -2.965 -13.978 23.380 1.00 82.12 88 TYR A O 1
ATOM 706 N N . VAL A 1 89 ? -3.071 -15.281 21.553 1.00 81.75 89 VAL A N 1
ATOM 707 C CA . VAL A 1 89 ? -3.525 -16.511 22.213 1.00 81.75 89 VAL A CA 1
ATOM 708 C C . VAL A 1 89 ? -2.402 -17.534 22.117 1.00 81.75 89 VAL A C 1
ATOM 710 O O . VAL A 1 89 ? -1.988 -17.879 21.014 1.00 81.75 89 VAL A O 1
ATOM 713 N N . HIS A 1 90 ? -1.902 -18.016 23.252 1.00 79.00 90 HIS A N 1
ATOM 714 C CA . HIS A 1 90 ? -0.779 -18.951 23.301 1.00 79.00 90 HIS A CA 1
ATOM 715 C C . HIS A 1 90 ? -1.174 -20.254 23.994 1.00 79.00 90 HIS A C 1
ATOM 717 O O . HIS A 1 90 ? -1.585 -20.215 25.149 1.00 79.00 90 HIS A O 1
ATOM 723 N N . ASN A 1 91 ? -0.975 -21.384 23.309 1.00 74.19 91 ASN A N 1
ATOM 724 C CA . ASN A 1 91 ? -1.056 -22.727 23.885 1.00 74.19 91 ASN A CA 1
ATOM 725 C C . ASN A 1 91 ? 0.250 -23.473 23.583 1.00 74.19 91 ASN A C 1
ATOM 727 O O . ASN A 1 91 ? 0.632 -23.534 22.417 1.00 74.19 91 ASN A O 1
ATOM 731 N N . ASP A 1 92 ? 0.908 -24.033 24.603 1.00 60.94 92 ASP A N 1
ATOM 732 C CA . ASP A 1 92 ? 1.952 -25.074 24.538 1.00 60.94 92 ASP A CA 1
ATOM 733 C C . ASP A 1 92 ? 2.800 -25.111 23.239 1.00 60.94 92 ASP A C 1
ATOM 735 O O . ASP A 1 92 ? 2.891 -26.142 22.572 1.00 60.94 92 ASP A O 1
ATOM 739 N N . ASN A 1 93 ? 3.443 -23.981 22.890 1.00 65.06 93 ASN A N 1
ATOM 740 C CA . ASN A 1 93 ? 4.339 -23.735 21.732 1.00 65.06 93 ASN A CA 1
ATOM 741 C C . ASN A 1 93 ? 3.740 -23.163 20.431 1.00 65.06 93 ASN A C 1
ATOM 743 O O . ASN A 1 93 ? 4.502 -22.876 19.500 1.00 65.06 93 ASN A O 1
ATOM 747 N N . VAL A 1 94 ? 2.431 -22.921 20.343 1.00 70.75 94 VAL A N 1
ATOM 748 C CA . VAL A 1 94 ? 1.807 -22.248 19.192 1.00 70.75 94 VAL A CA 1
ATOM 749 C C . VAL A 1 94 ? 1.046 -21.010 19.661 1.00 70.75 94 VAL A C 1
ATOM 751 O O . VAL A 1 94 ? 0.054 -21.086 20.382 1.00 70.75 94 VAL A O 1
ATOM 754 N N . GLY A 1 95 ? 1.548 -19.845 19.251 1.00 74.81 95 GLY A N 1
ATOM 755 C CA . GLY A 1 95 ? 0.884 -18.560 19.425 1.00 74.81 95 GLY A CA 1
ATOM 756 C C . GLY A 1 95 ? 0.096 -18.174 18.176 1.00 74.81 95 GLY A C 1
ATOM 757 O O . GLY A 1 95 ? 0.626 -18.237 17.066 1.00 74.81 95 GLY A O 1
ATOM 758 N N . HIS A 1 96 ? -1.149 -17.749 18.351 1.00 77.19 96 HIS A N 1
ATOM 759 C CA . HIS A 1 96 ? -1.999 -17.198 17.303 1.00 77.19 96 HIS A CA 1
ATOM 760 C C . HIS A 1 96 ? -2.336 -15.741 17.616 1.00 77.19 96 HIS A C 1
ATOM 762 O O . HIS A 1 96 ? -2.653 -15.404 18.754 1.00 77.19 96 HIS A O 1
ATOM 768 N N . PHE A 1 97 ? -2.310 -14.884 16.595 1.00 79.94 97 PHE A N 1
ATOM 769 C CA . PHE A 1 97 ? -2.867 -13.535 16.682 1.00 79.94 97 PHE A CA 1
ATOM 770 C C . PHE A 1 97 ? -4.288 -13.537 16.118 1.00 79.94 97 PHE A C 1
ATOM 772 O O . PHE A 1 97 ? -4.514 -14.017 15.007 1.00 79.94 97 PHE A O 1
ATOM 779 N N . ALA A 1 98 ? -5.241 -12.996 16.871 1.00 81.25 98 ALA A N 1
ATOM 780 C CA . ALA A 1 98 ? -6.629 -12.840 16.457 1.00 81.25 98 ALA A CA 1
ATOM 781 C C . ALA A 1 98 ? -7.008 -11.357 16.430 1.00 81.25 98 ALA A C 1
ATOM 783 O O . ALA A 1 98 ? -6.753 -10.622 17.381 1.00 81.25 98 ALA A O 1
ATOM 784 N N . TRP A 1 99 ? -7.638 -10.903 15.348 1.00 82.75 99 TRP A N 1
ATOM 785 C CA . TRP A 1 99 ? -8.053 -9.507 15.232 1.00 82.75 99 TRP A CA 1
ATOM 786 C C . TRP A 1 99 ? -9.276 -9.206 16.106 1.00 82.75 99 TRP A C 1
ATOM 788 O O . TRP A 1 99 ? -10.356 -9.776 15.928 1.00 82.75 99 TRP A O 1
ATOM 798 N N . ILE A 1 100 ? -9.121 -8.250 17.022 1.00 84.94 100 ILE A N 1
ATOM 799 C CA . ILE A 1 100 ? -10.201 -7.710 17.839 1.00 84.94 100 ILE A CA 1
ATOM 800 C C . ILE A 1 100 ? -10.863 -6.556 17.077 1.00 84.94 100 ILE A C 1
ATOM 802 O O . ILE A 1 100 ? -10.419 -5.411 17.124 1.00 84.94 100 ILE A O 1
ATOM 806 N N . LYS A 1 101 ? -11.982 -6.843 16.405 1.00 81.12 101 LYS A N 1
ATOM 807 C CA . LYS A 1 101 ? -12.791 -5.810 15.725 1.00 81.12 101 LYS A CA 1
ATOM 808 C C . LYS A 1 101 ? -13.477 -4.848 16.697 1.00 81.12 101 LYS A C 1
ATOM 810 O O . LYS A 1 101 ? -13.795 -3.721 16.338 1.00 81.12 101 LYS A O 1
ATOM 815 N N . ASN A 1 102 ? -13.785 -5.317 17.904 1.00 80.31 102 ASN A N 1
ATOM 816 C CA . ASN A 1 102 ? -14.494 -4.532 18.907 1.00 80.31 102 ASN A CA 1
ATOM 817 C C . ASN A 1 102 ? -14.113 -5.008 20.315 1.00 80.31 102 ASN A C 1
ATOM 819 O O . ASN A 1 102 ? -14.636 -6.016 20.798 1.00 80.31 102 ASN A O 1
ATOM 823 N N . LEU A 1 103 ? -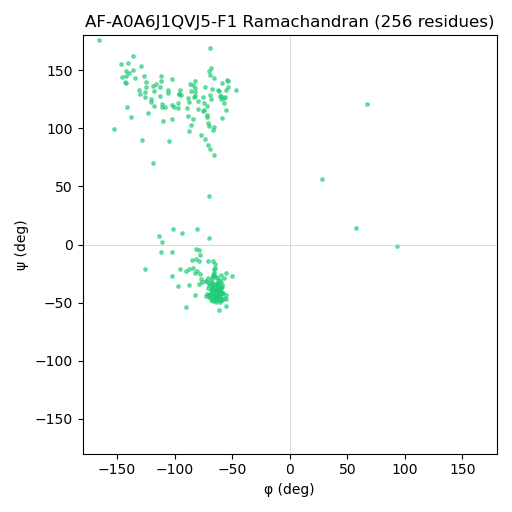13.200 -4.277 20.960 1.00 82.81 103 LEU A N 1
ATOM 824 C CA . LEU A 1 103 ? -12.700 -4.606 22.296 1.00 82.81 103 LEU A CA 1
ATOM 825 C C . LEU A 1 103 ? -13.815 -4.550 23.344 1.00 82.81 103 LEU A C 1
ATOM 827 O O . LEU A 1 103 ? -13.945 -5.456 24.166 1.00 82.81 103 LEU A O 1
ATOM 831 N N . SER A 1 104 ? -14.688 -3.543 23.251 1.00 83.69 104 SER A N 1
ATOM 832 C CA . SER A 1 104 ? -15.834 -3.409 24.146 1.00 83.69 104 SER A CA 1
ATOM 833 C C . SER A 1 104 ? -16.704 -4.658 24.144 1.00 83.69 104 SER A C 1
ATOM 835 O O . SER A 1 104 ? -17.054 -5.154 25.209 1.00 83.69 104 SER A O 1
ATOM 837 N N . ARG A 1 105 ? -17.033 -5.207 22.973 1.00 83.81 105 ARG A N 1
ATOM 838 C CA . ARG A 1 105 ? -17.846 -6.424 22.866 1.00 83.81 105 ARG A CA 1
ATOM 839 C C . ARG A 1 105 ? -17.129 -7.654 23.428 1.00 83.81 105 ARG A C 1
ATOM 841 O O . ARG A 1 105 ? -17.792 -8.492 24.029 1.00 83.81 105 ARG A O 1
ATOM 848 N N . LEU A 1 106 ? -15.814 -7.757 23.236 1.00 84.62 106 LEU A N 1
ATOM 849 C CA . LEU A 1 106 ? -15.022 -8.894 23.708 1.00 84.62 106 LEU A CA 1
ATOM 850 C C . LEU A 1 106 ? -14.948 -8.949 25.243 1.00 84.62 106 LEU A C 1
ATOM 852 O O . LEU A 1 106 ? -15.083 -10.022 25.821 1.00 84.62 106 LEU A O 1
ATOM 856 N N . VAL A 1 107 ? -14.751 -7.797 25.893 1.00 84.81 107 VAL A N 1
ATOM 857 C CA . VAL A 1 107 ? -14.421 -7.731 27.328 1.00 84.81 107 VAL A CA 1
ATOM 858 C C . VAL A 1 107 ? -15.623 -7.353 28.203 1.00 84.81 107 VAL A C 1
ATOM 860 O O . VAL A 1 107 ? -15.688 -7.747 29.366 1.00 84.81 107 VAL A O 1
ATOM 863 N N . SER A 1 108 ? -16.622 -6.622 27.686 1.00 81.94 108 SER A N 1
ATOM 864 C CA . SER A 1 108 ? -17.717 -6.100 28.533 1.00 81.94 108 SER A CA 1
ATOM 865 C C . SER A 1 108 ? -18.504 -7.194 29.254 1.00 81.94 108 SER A C 1
ATOM 867 O O . SER A 1 108 ? -18.851 -7.000 30.421 1.00 81.94 108 SER A O 1
ATOM 869 N N . SER A 1 109 ? -18.733 -8.340 28.601 1.00 79.19 109 SER A N 1
ATOM 870 C CA . SER A 1 109 ? -19.456 -9.479 29.186 1.00 79.19 109 SER A CA 1
ATOM 871 C C . SER A 1 109 ? -18.711 -10.131 30.353 1.00 79.19 109 SER A C 1
ATOM 873 O O . SER A 1 109 ? -19.345 -10.698 31.239 1.00 79.19 109 SER A O 1
ATOM 875 N N . GLN A 1 110 ? -17.380 -10.023 30.388 1.00 81.25 110 GLN A N 1
ATOM 876 C CA . GLN A 1 110 ? -16.546 -10.555 31.467 1.00 81.25 110 GLN A CA 1
ATOM 877 C C . GLN A 1 110 ? -16.569 -9.654 32.710 1.00 81.25 110 GLN A C 1
ATOM 879 O O . GLN A 1 110 ? -16.358 -10.130 33.821 1.00 81.25 110 GLN 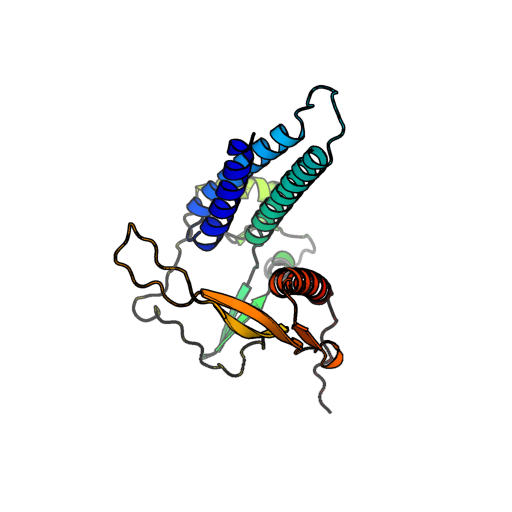A O 1
ATOM 884 N N . ILE A 1 111 ? -16.844 -8.354 32.541 1.00 81.25 111 ILE A N 1
ATOM 885 C CA . ILE A 1 111 ? -16.801 -7.366 33.632 1.00 81.25 111 ILE A CA 1
ATOM 886 C C . ILE A 1 111 ? -18.190 -7.109 34.224 1.00 81.25 111 ILE A C 1
ATOM 888 O O . ILE A 1 111 ? -18.321 -6.819 35.412 1.00 81.25 111 ILE A O 1
ATOM 892 N N . SER A 1 112 ? -19.250 -7.124 33.413 1.00 76.25 112 SER A N 1
ATOM 893 C CA . SER A 1 112 ? -20.595 -6.821 33.901 1.00 76.25 112 SER A CA 1
ATOM 894 C C . SER A 1 112 ? -21.668 -7.622 33.187 1.00 76.25 112 SER A C 1
ATOM 896 O O . SER A 1 112 ? -21.624 -7.807 31.979 1.00 76.25 112 SER A O 1
ATOM 898 N N . LYS A 1 113 ? -22.693 -8.005 33.952 1.00 76.94 113 LYS A N 1
ATOM 899 C CA . LYS A 1 113 ? -23.939 -8.577 33.428 1.00 76.94 113 LYS A CA 1
ATOM 900 C C . LYS A 1 113 ? -24.902 -7.515 32.874 1.00 76.94 113 LYS A C 1
ATOM 902 O O . LYS A 1 113 ? -25.963 -7.868 32.381 1.00 76.94 113 LYS A O 1
ATOM 907 N N . LYS A 1 114 ? -24.579 -6.222 33.013 1.00 75.06 114 LYS A N 1
ATOM 908 C CA . LYS A 1 114 ? -25.412 -5.115 32.520 1.00 75.06 114 LYS A CA 1
ATOM 909 C C . LYS A 1 114 ? -25.154 -4.876 31.032 1.00 75.06 114 LYS A C 1
ATOM 911 O O . LYS A 1 114 ? -24.004 -4.857 30.608 1.00 75.06 114 LYS A O 1
ATOM 916 N N . GLU A 1 115 ? -26.211 -4.590 30.279 1.00 69.19 115 GLU A N 1
ATOM 917 C CA . GLU A 1 115 ? -26.182 -4.429 28.814 1.00 69.19 115 GLU A CA 1
ATOM 918 C C . GLU A 1 115 ? -25.680 -3.054 28.326 1.00 69.19 115 GLU A C 1
ATOM 920 O O . GLU A 1 115 ? -25.832 -2.696 27.160 1.00 69.19 115 GLU A O 1
ATOM 925 N N . HIS A 1 116 ? -25.064 -2.248 29.195 1.00 78.31 116 HIS A N 1
ATOM 926 C CA . HIS A 1 116 ? -24.550 -0.938 28.797 1.00 78.31 116 HIS A CA 1
ATOM 927 C C . HIS A 1 116 ? -23.175 -1.057 28.137 1.00 78.31 116 HIS A C 1
ATOM 929 O O . HIS A 1 116 ? -22.271 -1.716 28.659 1.00 78.31 116 HIS A O 1
ATOM 935 N N . ARG A 1 117 ? -22.997 -0.358 27.010 1.00 80.00 117 ARG A N 1
ATOM 936 C CA . ARG A 1 117 ? -21.712 -0.282 26.310 1.00 80.00 117 ARG A CA 1
ATOM 937 C C . ARG A 1 117 ? -20.656 0.345 27.219 1.00 80.00 117 ARG A C 1
ATOM 939 O O . ARG A 1 117 ? -20.849 1.443 27.732 1.00 80.00 117 ARG A O 1
ATOM 946 N N . LYS A 1 118 ? -19.524 -0.340 27.367 1.00 85.94 118 LYS A N 1
ATOM 947 C CA . LYS A 1 118 ? -18.333 0.195 28.029 1.00 85.94 118 LYS A CA 1
ATOM 948 C C . LYS A 1 118 ? -17.306 0.618 26.992 1.00 85.94 118 LYS A C 1
ATOM 950 O O . LYS A 1 118 ? -17.140 -0.054 25.975 1.00 85.94 118 LYS A O 1
ATOM 955 N N . TYR A 1 119 ? -16.618 1.714 27.256 1.00 85.69 119 TYR A N 1
ATOM 956 C CA . TYR A 1 119 ? -15.539 2.234 26.425 1.00 85.69 119 TYR A CA 1
ATOM 957 C C . TYR A 1 119 ? -14.219 1.957 27.128 1.00 85.69 119 TYR A C 1
ATOM 959 O O . TYR A 1 119 ? -14.114 2.231 28.317 1.00 85.69 119 TYR A O 1
ATOM 967 N N . PHE A 1 120 ? -13.246 1.384 26.430 1.00 86.06 120 PHE A N 1
ATOM 968 C CA . PHE A 1 120 ? -11.961 0.998 27.010 1.00 86.06 120 PHE A CA 1
ATOM 969 C C . PHE A 1 120 ? -10.861 1.887 26.444 1.00 86.06 120 PHE A C 1
ATOM 971 O O . PHE A 1 120 ? -10.882 2.201 25.257 1.00 86.06 120 PHE A O 1
ATOM 978 N N . CYS A 1 121 ? -9.912 2.285 27.285 1.00 83.56 121 CYS A N 1
ATOM 979 C CA . CYS A 1 121 ? -8.674 2.894 26.819 1.00 83.56 121 CYS A CA 1
ATOM 980 C C . CYS A 1 121 ? -7.722 1.796 26.336 1.00 83.56 121 CYS A C 1
ATOM 982 O O . CYS A 1 121 ? -7.364 0.921 27.119 1.00 83.56 121 CYS A O 1
ATOM 984 N N . ASP A 1 122 ? -7.264 1.860 25.086 1.00 78.19 122 ASP A N 1
ATOM 985 C CA . ASP A 1 122 ? -6.383 0.830 24.508 1.00 78.19 122 ASP A CA 1
ATOM 986 C C . ASP A 1 122 ? -4.987 0.775 25.165 1.00 78.19 122 ASP A C 1
ATOM 988 O O . ASP A 1 122 ? -4.262 -0.201 24.995 1.00 78.19 122 ASP A O 1
ATOM 992 N N . ARG A 1 123 ? -4.604 1.797 25.946 1.00 76.19 123 ARG A N 1
ATOM 993 C CA . ARG A 1 123 ? -3.297 1.870 26.626 1.00 76.19 123 ARG A CA 1
ATOM 994 C C . ARG A 1 123 ? -3.308 1.259 28.018 1.00 76.19 123 ARG A C 1
ATOM 996 O O . ARG A 1 123 ? -2.481 0.414 28.335 1.00 76.19 123 ARG A O 1
ATOM 1003 N N . CYS A 1 124 ? -4.231 1.712 28.862 1.00 80.25 124 CYS A N 1
ATOM 1004 C CA . CYS A 1 124 ? -4.300 1.302 30.265 1.00 80.25 124 CYS A CA 1
ATOM 1005 C C . CYS A 1 124 ? -5.392 0.256 30.534 1.00 80.25 124 CYS A C 1
ATOM 1007 O O . CYS A 1 124 ? -5.508 -0.232 31.656 1.00 80.25 124 CYS A O 1
ATOM 1009 N N . LEU A 1 125 ? -6.220 -0.058 29.529 1.00 83.62 125 LEU A N 1
ATOM 1010 C CA . LEU A 1 125 ? -7.379 -0.954 29.609 1.00 83.62 125 LEU A CA 1
ATOM 1011 C C . LEU A 1 125 ? -8.435 -0.545 30.655 1.00 83.62 125 LEU A C 1
ATOM 1013 O O . LEU A 1 125 ? -9.340 -1.325 30.962 1.00 83.62 125 LEU A O 1
ATOM 1017 N N . HIS A 1 126 ? -8.380 0.689 31.171 1.00 86.06 126 HIS A N 1
ATOM 1018 C CA . HIS A 1 126 ? -9.421 1.230 32.042 1.00 86.06 126 HIS A CA 1
ATOM 1019 C C . HIS A 1 126 ? -10.719 1.464 31.261 1.00 86.06 126 HIS A C 1
ATOM 1021 O O . HIS A 1 126 ? -10.685 1.823 30.080 1.00 86.06 126 HIS A O 1
ATOM 1027 N N . TYR A 1 127 ? -11.866 1.264 31.919 1.00 87.81 127 TYR A N 1
ATOM 1028 C CA . TYR A 1 127 ? -13.177 1.351 31.280 1.00 87.81 127 TYR A CA 1
ATOM 1029 C C . TYR A 1 127 ? -14.001 2.545 31.766 1.00 87.81 127 TYR A C 1
ATOM 1031 O O . TYR A 1 127 ? -14.017 2.888 32.944 1.00 87.81 127 TYR A O 1
ATOM 1039 N N . PHE A 1 128 ? -14.775 3.117 30.851 1.00 88.25 128 PHE A N 1
ATOM 1040 C CA . PHE A 1 128 ? -15.645 4.264 31.073 1.00 88.25 128 PHE A CA 1
ATOM 1041 C C . PHE A 1 128 ? -17.059 3.971 30.573 1.00 88.25 128 PHE A C 1
ATOM 1043 O O . PHE A 1 128 ? -17.274 3.150 29.677 1.00 88.25 128 PHE A O 1
ATOM 1050 N N . SER A 1 129 ? -18.047 4.646 31.161 1.00 86.44 129 SER A N 1
ATOM 1051 C CA . SER A 1 129 ? -19.455 4.513 30.768 1.00 86.44 129 SER A CA 1
ATOM 1052 C C . SER A 1 129 ? -19.856 5.405 29.590 1.00 86.44 129 SER A C 1
ATOM 1054 O O . SER A 1 129 ? -20.927 5.204 29.026 1.00 86.44 129 SER A O 1
ATOM 1056 N N . SER A 1 130 ? -19.024 6.379 29.212 1.00 86.62 130 SER A N 1
ATOM 1057 C CA . SER A 1 130 ? -19.272 7.278 28.084 1.00 86.62 130 SER A CA 1
ATOM 1058 C C . SER A 1 130 ? -17.984 7.553 27.309 1.00 86.62 130 SER A C 1
ATOM 1060 O O . SER A 1 130 ? -16.884 7.410 27.852 1.00 86.62 130 SER A O 1
ATOM 1062 N N . ASN A 1 131 ? -18.128 7.922 26.037 1.00 85.38 131 ASN A N 1
ATOM 1063 C CA . ASN A 1 131 ? -16.991 8.171 25.157 1.00 85.38 131 ASN A CA 1
ATOM 1064 C C . ASN A 1 131 ? -16.278 9.487 25.507 1.00 85.38 131 ASN A C 1
ATOM 1066 O O . ASN A 1 131 ? -15.065 9.589 25.393 1.00 85.38 131 ASN A O 1
ATOM 1070 N N . GLU A 1 132 ? -17.013 10.477 26.012 1.00 88.69 132 GLU A N 1
ATOM 1071 C CA . GLU A 1 132 ? -16.483 11.785 26.415 1.00 88.69 132 GLU A CA 1
ATOM 1072 C C . GLU A 1 132 ? -15.509 11.640 27.589 1.00 88.69 132 GLU A C 1
ATOM 1074 O O . GLU A 1 132 ? -14.453 12.266 27.613 1.00 88.69 132 GLU A O 1
ATOM 1079 N N . LYS A 1 133 ? -15.829 10.753 28.543 1.00 87.62 133 LYS A N 1
ATOM 1080 C CA . LYS A 1 133 ? -14.943 10.440 29.673 1.00 87.62 133 LYS A CA 1
ATOM 1081 C C . LYS A 1 133 ? -13.682 9.710 29.227 1.00 87.62 133 LYS A C 1
ATOM 1083 O O . LYS A 1 133 ? -12.612 9.984 29.758 1.00 87.62 133 LYS A O 1
ATOM 1088 N N . LEU A 1 134 ? -13.805 8.805 28.253 1.00 87.88 134 LEU A N 1
ATOM 1089 C CA . LEU A 1 134 ? -12.646 8.151 27.652 1.00 87.88 134 LEU A CA 1
ATOM 1090 C C . LEU A 1 134 ? -11.760 9.171 26.925 1.00 87.88 134 LEU A C 1
ATOM 1092 O O . LEU A 1 134 ? -10.543 9.122 27.078 1.00 87.88 134 LEU A O 1
ATOM 1096 N N . ALA A 1 135 ? -12.349 10.093 26.161 1.00 83.56 135 ALA A N 1
ATOM 1097 C CA . ALA A 1 135 ? -11.607 11.126 25.445 1.00 83.56 135 ALA A CA 1
ATOM 1098 C C . ALA A 1 135 ? -10.832 12.033 26.411 1.00 83.56 135 ALA A C 1
ATOM 1100 O O . ALA A 1 135 ? -9.633 12.215 26.230 1.00 83.56 135 ALA A O 1
ATOM 1101 N N . ALA A 1 136 ? -11.482 12.505 27.482 1.00 87.12 136 ALA A N 1
ATOM 1102 C CA . ALA A 1 136 ? -10.823 13.281 28.532 1.00 87.12 136 ALA A CA 1
ATOM 1103 C C . ALA A 1 136 ? -9.676 12.495 29.190 1.00 87.12 136 ALA A C 1
ATOM 1105 O O . ALA A 1 136 ? -8.560 12.989 29.279 1.00 87.12 136 ALA A O 1
ATOM 1106 N N . HIS A 1 137 ? -9.918 11.231 29.555 1.00 86.38 137 HIS A N 1
ATOM 1107 C CA . HIS A 1 137 ? -8.883 10.366 30.120 1.00 86.38 137 HIS A CA 1
ATOM 1108 C C . HIS A 1 137 ? -7.715 10.111 29.161 1.00 86.38 137 HIS A C 1
ATOM 1110 O O . HIS A 1 137 ? -6.587 9.939 29.606 1.00 86.38 137 HIS A O 1
ATOM 1116 N N . THR A 1 138 ? -7.972 10.034 27.854 1.00 78.50 138 THR A N 1
ATOM 1117 C CA . THR A 1 138 ? -6.943 9.696 26.865 1.00 78.50 138 THR A CA 1
ATOM 1118 C C . THR A 1 138 ? -5.855 10.762 26.810 1.00 78.50 138 THR A C 1
ATOM 1120 O O . THR A 1 138 ? -4.700 10.392 26.633 1.00 78.50 138 THR A O 1
ATOM 1123 N N . VAL A 1 139 ? -6.195 12.038 27.014 1.00 79.00 139 VAL A N 1
ATOM 1124 C CA . VAL A 1 139 ? -5.217 13.136 27.079 1.00 79.00 139 VAL A CA 1
ATOM 1125 C C . VAL A 1 139 ? -4.246 12.902 28.239 1.00 79.00 139 VAL A C 1
ATOM 1127 O O . VAL A 1 139 ? -3.054 12.716 28.016 1.00 79.00 139 VAL A O 1
ATOM 1130 N N . ASP A 1 140 ? -4.765 12.747 29.456 1.00 78.75 140 ASP A N 1
ATOM 1131 C CA . ASP A 1 140 ? -3.927 12.554 30.646 1.00 78.75 140 ASP A CA 1
ATOM 1132 C C . ASP A 1 140 ? -3.177 11.208 30.610 1.00 78.75 140 ASP A C 1
ATOM 1134 O O . ASP A 1 140 ? -2.009 11.093 30.979 1.00 78.75 140 ASP A O 1
ATOM 1138 N N . CYS A 1 141 ? -3.833 10.147 30.128 1.00 74.94 141 CYS A N 1
ATOM 1139 C CA . CYS A 1 141 ? -3.231 8.820 30.007 1.00 74.94 141 CYS A CA 1
ATOM 1140 C C . CYS A 1 141 ? -2.093 8.790 28.977 1.00 74.94 141 CYS A C 1
ATOM 1142 O O . CYS A 1 141 ? -1.224 7.919 29.055 1.00 74.94 141 CYS A O 1
ATOM 1144 N N . GLN A 1 142 ? -2.102 9.687 27.989 1.00 67.81 142 GLN A N 1
ATOM 1145 C CA . GLN A 1 142 ? -1.025 9.795 27.008 1.00 67.81 142 GLN A CA 1
ATOM 1146 C C . GLN A 1 142 ? 0.247 10.410 27.585 1.00 67.81 142 GLN A C 1
ATOM 1148 O O . GLN A 1 142 ? 1.326 10.041 27.110 1.00 67.81 142 GLN A O 1
ATOM 1153 N N . GLU A 1 143 ? 0.101 11.309 28.557 1.00 69.75 143 GLU A N 1
ATOM 1154 C CA . GLU A 1 143 ? 1.192 12.034 29.213 1.00 69.75 143 GLU A CA 1
ATOM 1155 C C . GLU A 1 143 ? 1.766 11.271 30.410 1.00 69.75 143 GLU A C 1
ATOM 1157 O O . GLU A 1 143 ? 2.964 11.324 30.655 1.00 69.75 143 GLU A O 1
ATOM 1162 N N . MET A 1 144 ? 0.929 10.535 31.149 1.00 67.25 144 MET A N 1
ATOM 1163 C CA . MET A 1 144 ? 1.356 9.856 32.381 1.00 67.25 144 MET A CA 1
ATOM 1164 C C . MET A 1 144 ? 1.882 8.433 32.176 1.00 67.25 144 MET A C 1
ATOM 1166 O O . MET A 1 144 ? 2.544 7.891 33.058 1.00 67.25 144 MET A O 1
ATOM 1170 N N . ASN A 1 145 ? 1.501 7.771 31.081 1.00 58.50 145 ASN A N 1
ATOM 1171 C CA . ASN A 1 145 ? 1.704 6.332 30.936 1.00 58.50 145 ASN A CA 1
ATOM 1172 C C . ASN A 1 145 ? 2.858 6.039 29.973 1.00 58.50 145 ASN A C 1
ATOM 1174 O O . ASN A 1 145 ? 2.654 5.851 28.768 1.00 58.50 145 ASN A O 1
ATOM 1178 N N . ASP A 1 146 ? 4.064 5.963 30.534 1.00 58.94 146 ASP A N 1
ATOM 1179 C CA . ASP A 1 146 ? 5.232 5.369 29.888 1.00 58.94 146 ASP A CA 1
ATOM 1180 C C . ASP A 1 146 ? 5.009 3.857 29.796 1.00 58.94 146 ASP A C 1
ATOM 1182 O O . ASP A 1 146 ? 5.422 3.072 30.652 1.00 58.94 146 ASP A O 1
ATOM 1186 N N . CYS A 1 147 ? 4.265 3.417 28.779 1.00 57.16 147 CYS A N 1
ATOM 1187 C CA . CYS A 1 147 ? 4.119 1.992 28.526 1.00 57.16 147 CYS A CA 1
ATOM 1188 C C . CYS A 1 147 ? 5.515 1.385 28.332 1.00 57.16 147 CYS A C 1
ATOM 1190 O O . CYS A 1 147 ? 6.250 1.782 27.428 1.00 57.16 147 CYS A O 1
ATOM 1192 N N . ALA A 1 148 ? 5.869 0.399 29.158 1.00 49.78 148 ALA A N 1
ATOM 1193 C CA . ALA A 1 148 ? 7.127 -0.315 29.017 1.00 49.78 148 ALA A CA 1
ATOM 1194 C C . ALA A 1 148 ? 7.120 -1.108 27.702 1.00 49.78 148 ALA A C 1
ATOM 1196 O O . ALA A 1 148 ? 6.525 -2.187 27.612 1.00 49.78 148 ALA A O 1
ATOM 1197 N N . ILE A 1 149 ? 7.785 -0.571 26.679 1.00 59.69 149 ILE A N 1
ATOM 1198 C CA . ILE A 1 149 ? 8.056 -1.285 25.434 1.00 59.69 149 ILE A CA 1
ATOM 1199 C C . ILE A 1 149 ? 9.013 -2.425 25.784 1.00 59.69 149 ILE A C 1
ATOM 1201 O O . ILE A 1 149 ? 10.219 -2.236 25.932 1.00 59.69 149 ILE A O 1
ATOM 1205 N N . LYS A 1 150 ? 8.468 -3.630 25.956 1.00 60.16 150 LYS A N 1
ATOM 1206 C CA . LYS A 1 150 ? 9.280 -4.838 26.094 1.00 60.16 150 LYS A CA 1
ATOM 1207 C C . LYS A 1 150 ? 9.780 -5.234 24.715 1.00 60.16 150 LYS A C 1
ATOM 1209 O O . LYS A 1 150 ? 9.080 -5.910 23.965 1.00 60.16 150 LYS A O 1
ATOM 1214 N N . LEU A 1 151 ? 10.984 -4.784 24.386 1.00 61.88 151 LEU A N 1
ATOM 1215 C CA . LEU A 1 151 ? 11.704 -5.293 23.228 1.00 61.88 151 LEU A CA 1
ATOM 1216 C C . LEU A 1 151 ? 12.121 -6.757 23.471 1.00 61.88 151 LEU A C 1
ATOM 1218 O O . LEU A 1 151 ? 12.305 -7.153 24.628 1.00 61.88 151 LEU A O 1
ATOM 1222 N N . PRO A 1 152 ? 12.260 -7.569 22.407 1.00 69.50 152 PRO A N 1
ATOM 1223 C CA . PRO A 1 152 ? 12.812 -8.914 22.518 1.00 69.50 152 PRO A CA 1
ATOM 1224 C C . PRO A 1 152 ? 14.179 -8.888 23.208 1.00 69.50 152 PRO A C 1
ATOM 1226 O O . PRO A 1 152 ? 14.984 -7.985 22.978 1.00 69.50 152 PRO A O 1
ATOM 1229 N N . SER A 1 153 ? 14.440 -9.878 24.060 1.00 76.56 153 SER A N 1
ATOM 1230 C CA . SER A 1 153 ? 15.735 -10.022 24.727 1.00 76.56 153 SER A CA 1
ATOM 1231 C C . SER A 1 153 ? 16.829 -10.425 23.728 1.00 76.56 153 SER A C 1
ATOM 1233 O O . SER A 1 153 ? 16.532 -10.857 22.615 1.00 76.56 153 SER A O 1
ATOM 1235 N N . ASP A 1 154 ? 18.103 -10.380 24.128 1.00 78.38 154 ASP A N 1
ATOM 1236 C CA . ASP A 1 154 ? 19.206 -10.894 23.299 1.00 78.38 154 ASP A CA 1
ATOM 1237 C C . ASP A 1 154 ? 19.030 -12.365 22.879 1.00 78.38 154 ASP A C 1
ATOM 1239 O O . ASP A 1 154 ? 19.555 -12.776 21.841 1.00 78.38 154 ASP A O 1
ATOM 1243 N N . ASN A 1 155 ? 18.264 -13.139 23.655 1.00 76.38 155 ASN A N 1
ATOM 1244 C CA . ASN A 1 155 ? 17.922 -14.527 23.350 1.00 76.38 155 ASN A CA 1
ATOM 1245 C C . ASN A 1 155 ? 16.761 -14.651 22.342 1.00 76.38 155 ASN A C 1
ATOM 1247 O O . ASN A 1 155 ? 16.677 -15.659 21.647 1.00 76.38 155 ASN A O 1
ATOM 1251 N N . ASP A 1 156 ? 15.909 -13.625 22.219 1.00 72.88 156 ASP A N 1
ATOM 1252 C CA . ASP A 1 156 ? 14.700 -13.609 21.374 1.00 72.88 156 ASP A CA 1
ATOM 1253 C C . ASP A 1 156 ? 14.794 -12.617 20.201 1.00 72.88 156 ASP A C 1
ATOM 1255 O O . ASP A 1 156 ? 13.818 -12.386 19.485 1.00 72.88 156 ASP A O 1
ATOM 1259 N N . LYS A 1 157 ? 15.964 -12.007 19.986 1.00 76.44 157 LYS A N 1
ATOM 1260 C CA . LYS A 1 157 ? 16.169 -10.953 18.979 1.00 76.44 157 LYS A CA 1
ATOM 1261 C C . LYS A 1 157 ? 15.986 -11.412 17.533 1.00 76.44 157 LYS A C 1
ATOM 1263 O O . LYS A 1 157 ? 15.775 -10.588 16.647 1.00 76.44 157 LYS A O 1
ATOM 1268 N N . TRP A 1 158 ? 16.076 -12.715 17.279 1.00 76.31 158 TRP A N 1
ATOM 1269 C CA . TRP A 1 158 ? 15.977 -13.279 15.938 1.00 76.31 158 TRP A CA 1
ATOM 1270 C C . TRP A 1 158 ? 14.597 -13.885 15.707 1.00 76.31 158 TRP A C 1
ATOM 1272 O O . TRP A 1 158 ? 14.271 -14.958 16.211 1.00 76.31 158 TRP A O 1
ATOM 1282 N N . LEU A 1 159 ? 13.799 -13.216 14.880 1.00 71.62 159 LEU A N 1
ATOM 1283 C CA . LEU A 1 159 ? 12.546 -13.760 14.372 1.00 71.62 159 LEU A CA 1
ATOM 1284 C C . LEU A 1 159 ? 12.821 -14.541 13.085 1.00 71.62 159 LEU A C 1
ATOM 1286 O O . LEU A 1 159 ? 13.396 -14.015 12.134 1.00 71.62 159 LEU A O 1
ATOM 1290 N N . ALA A 1 160 ? 12.384 -15.798 13.041 1.00 73.00 160 ALA A N 1
ATOM 1291 C CA . ALA A 1 160 ? 12.489 -16.641 11.857 1.00 73.00 160 ALA A CA 1
ATOM 1292 C C . ALA A 1 160 ? 11.115 -17.181 11.457 1.00 73.00 160 ALA A C 1
ATOM 1294 O O . ALA A 1 160 ? 10.342 -17.678 12.281 1.00 73.00 160 ALA A O 1
ATOM 1295 N N . PHE A 1 161 ? 10.817 -17.130 10.161 1.00 73.50 161 PHE A N 1
ATOM 1296 C CA . PHE A 1 161 ? 9.623 -17.763 9.618 1.00 73.50 161 PHE A CA 1
ATOM 1297 C C . PHE A 1 161 ? 9.827 -19.279 9.571 1.00 73.50 161 PHE A C 1
ATOM 1299 O O . PHE A 1 161 ? 10.655 -19.769 8.816 1.00 73.50 161 PHE A O 1
ATOM 1306 N N . LYS A 1 162 ? 9.042 -20.043 10.336 1.00 74.25 162 LYS A N 1
ATOM 1307 C CA . LYS A 1 162 ? 9.107 -21.518 10.302 1.00 74.25 162 LYS A CA 1
ATOM 1308 C C . LYS A 1 162 ? 8.404 -22.120 9.079 1.00 74.25 162 LYS A C 1
ATOM 1310 O O . LYS A 1 162 ? 8.790 -23.173 8.592 1.00 74.25 162 LYS A O 1
ATOM 1315 N N . ASN A 1 163 ? 7.368 -21.449 8.570 1.00 78.94 163 ASN A N 1
ATOM 1316 C CA . ASN A 1 163 ? 6.467 -21.989 7.549 1.00 78.94 163 ASN A CA 1
ATOM 1317 C C . ASN A 1 163 ? 6.489 -21.152 6.263 1.00 78.94 163 ASN A C 1
ATOM 1319 O O . ASN A 1 163 ? 5.504 -20.494 5.930 1.00 78.94 163 ASN A O 1
ATOM 1323 N N . HIS A 1 164 ? 7.590 -21.185 5.510 1.00 72.62 164 HIS A N 1
ATOM 1324 C CA . HIS A 1 164 ? 7.706 -20.428 4.253 1.00 72.62 164 HIS A CA 1
ATOM 1325 C C . HIS A 1 164 ? 6.646 -20.799 3.200 1.00 72.62 164 HIS A C 1
ATOM 1327 O O . HIS A 1 164 ? 6.264 -19.948 2.403 1.00 72.62 164 HIS A O 1
ATOM 1333 N N . ASN A 1 165 ? 6.118 -22.024 3.237 1.00 72.94 165 ASN A N 1
ATOM 1334 C CA . ASN A 1 165 ? 5.050 -22.473 2.337 1.00 72.94 165 ASN A CA 1
ATOM 1335 C C . ASN A 1 165 ? 3.686 -21.829 2.641 1.00 72.94 165 ASN A C 1
ATOM 1337 O O . ASN A 1 165 ? 2.779 -21.922 1.823 1.00 72.94 165 ASN A O 1
ATOM 1341 N N . ARG A 1 166 ? 3.531 -21.187 3.809 1.00 69.81 166 ARG A N 1
ATOM 1342 C CA . ARG A 1 166 ? 2.318 -20.452 4.207 1.00 69.81 166 ARG A CA 1
ATOM 1343 C C . ARG A 1 166 ? 2.393 -18.962 3.879 1.00 69.81 166 ARG A C 1
ATOM 1345 O O . ARG A 1 166 ? 1.564 -18.196 4.359 1.00 69.81 166 ARG A O 1
ATOM 1352 N N . LYS A 1 167 ? 3.399 -18.535 3.111 1.00 70.25 167 LYS A N 1
ATOM 1353 C CA . LYS A 1 167 ? 3.438 -17.170 2.588 1.00 70.25 167 LYS A CA 1
ATOM 1354 C C . LYS A 1 167 ? 2.220 -16.959 1.700 1.00 70.25 167 LYS A C 1
ATOM 1356 O O . LYS A 1 167 ? 1.935 -17.782 0.829 1.00 70.25 167 LYS A O 1
ATOM 1361 N N . GLU A 1 168 ? 1.531 -15.850 1.920 1.00 69.06 168 GLU A N 1
ATOM 1362 C CA . GLU A 1 168 ? 0.529 -15.382 0.979 1.00 69.06 168 GLU A CA 1
ATOM 1363 C C . GLU A 1 168 ? 1.222 -15.140 -0.366 1.00 69.06 168 GLU A C 1
ATOM 1365 O O . GLU A 1 168 ? 2.259 -14.472 -0.440 1.00 69.06 168 GLU A O 1
ATOM 1370 N N . ARG A 1 169 ? 0.714 -15.775 -1.427 1.00 71.25 169 ARG A N 1
ATOM 1371 C CA . ARG A 1 169 ? 1.248 -15.548 -2.768 1.00 71.25 169 ARG A CA 1
ATOM 1372 C C . ARG A 1 169 ? 0.904 -14.126 -3.173 1.00 71.25 169 ARG A C 1
ATOM 1374 O O . ARG A 1 169 ? -0.242 -13.712 -3.035 1.00 71.25 169 ARG A O 1
ATOM 1381 N N . VAL A 1 170 ? 1.891 -13.410 -3.708 1.00 80.38 170 VAL A N 1
ATOM 1382 C CA . VAL A 1 170 ? 1.663 -12.062 -4.228 1.00 80.38 170 VAL A CA 1
ATOM 1383 C C . VAL A 1 170 ? 0.573 -12.144 -5.306 1.00 80.38 170 VAL A C 1
ATOM 1385 O O . VAL A 1 170 ? 0.682 -12.965 -6.226 1.00 80.38 170 VAL A O 1
ATOM 1388 N N . PRO A 1 171 ? -0.498 -11.346 -5.188 1.00 83.44 171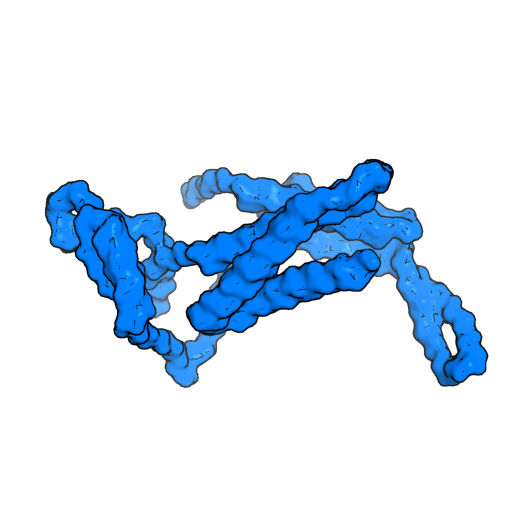 PRO A N 1
ATOM 1389 C CA . PRO A 1 171 ? -1.673 -11.503 -6.032 1.00 83.44 171 PRO A CA 1
ATOM 1390 C C . PRO A 1 171 ? -1.409 -11.164 -7.497 1.00 83.44 171 PRO A C 1
ATOM 1392 O O . PRO A 1 171 ? -1.964 -11.819 -8.375 1.00 83.44 171 PRO A O 1
ATOM 1395 N N . PHE A 1 172 ? -0.526 -10.200 -7.757 1.00 86.75 172 PHE A N 1
ATOM 1396 C CA . PHE A 1 172 ? -0.125 -9.787 -9.097 1.00 86.75 172 PHE A CA 1
ATOM 1397 C C . PHE A 1 172 ? 1.396 -9.749 -9.199 1.00 86.75 172 PHE A C 1
ATOM 1399 O O . PHE A 1 172 ? 2.059 -9.127 -8.371 1.00 86.75 172 PHE A O 1
ATOM 1406 N N . VAL A 1 173 ? 1.950 -10.393 -10.223 1.00 90.50 173 VAL A N 1
ATOM 1407 C CA . VAL A 1 173 ? 3.390 -10.386 -10.508 1.00 90.50 173 VAL A CA 1
ATOM 1408 C C . VAL A 1 173 ? 3.605 -9.937 -11.944 1.00 90.50 173 VAL A C 1
ATOM 1410 O O . VAL A 1 173 ? 2.951 -10.449 -12.849 1.00 90.50 173 VAL A O 1
ATOM 1413 N N . VAL A 1 174 ? 4.520 -8.991 -12.151 1.00 92.94 174 VAL A N 1
ATOM 1414 C CA . VAL A 1 174 ? 4.906 -8.517 -13.483 1.00 92.94 174 VAL A CA 1
ATOM 1415 C C . VAL A 1 174 ? 6.305 -9.023 -13.795 1.00 92.94 174 VAL A C 1
ATOM 1417 O O . VAL A 1 174 ? 7.263 -8.676 -13.110 1.00 92.94 174 VAL A O 1
ATOM 1420 N N . TYR A 1 175 ? 6.414 -9.830 -14.840 1.00 93.50 175 TYR A N 1
ATOM 1421 C CA . TYR A 1 175 ? 7.682 -10.229 -15.435 1.00 93.50 175 TYR A CA 1
ATOM 1422 C C . TYR A 1 175 ? 7.894 -9.368 -16.668 1.00 93.50 175 TYR A C 1
ATOM 1424 O O . TYR A 1 175 ? 7.073 -9.419 -17.577 1.00 93.50 175 TYR A O 1
ATOM 1432 N N . ALA A 1 176 ? 8.947 -8.562 -16.702 1.00 94.25 176 ALA A N 1
ATOM 1433 C CA . ALA A 1 176 ? 9.232 -7.682 -17.827 1.00 94.25 176 ALA A CA 1
ATOM 1434 C C . ALA A 1 176 ? 10.649 -7.917 -18.332 1.00 94.25 176 ALA A C 1
ATOM 1436 O O . ALA A 1 176 ? 11.553 -8.182 -17.540 1.00 94.25 176 ALA A O 1
ATOM 1437 N N . ASP A 1 177 ? 10.811 -7.797 -19.641 1.00 94.75 177 ASP A N 1
ATOM 1438 C CA . ASP A 1 177 ?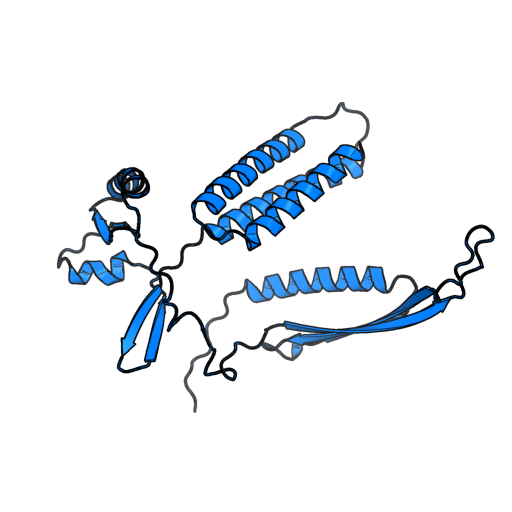 12.090 -7.891 -20.322 1.00 94.75 177 ASP A CA 1
ATOM 1439 C C . ASP A 1 177 ? 12.178 -6.830 -21.424 1.00 94.75 177 ASP A C 1
ATOM 1441 O O . ASP A 1 177 ? 11.161 -6.432 -22.013 1.00 94.75 177 ASP A O 1
ATOM 1445 N N . LEU A 1 178 ? 13.389 -6.338 -21.672 1.00 93.00 178 LEU A N 1
ATOM 1446 C CA . LEU A 1 178 ? 13.647 -5.280 -22.641 1.00 93.00 178 LEU A CA 1
ATOM 1447 C C . LEU A 1 178 ? 14.844 -5.613 -23.518 1.00 93.00 178 LEU A C 1
ATOM 1449 O O . LEU A 1 178 ? 15.845 -6.155 -23.067 1.00 93.00 178 LEU A O 1
ATOM 1453 N N . GLU A 1 179 ? 14.736 -5.221 -24.779 1.00 93.75 179 GLU A N 1
ATOM 1454 C CA . GLU A 1 179 ? 15.778 -5.408 -25.778 1.00 93.75 179 GLU A CA 1
ATOM 1455 C C . GLU A 1 179 ? 16.335 -4.049 -26.190 1.00 93.75 179 GLU A C 1
ATOM 1457 O O . GLU A 1 179 ? 15.587 -3.098 -26.467 1.00 93.75 179 GLU A O 1
ATOM 1462 N N . CYS A 1 180 ? 17.661 -3.975 -26.273 1.00 91.44 180 CYS A N 1
ATOM 1463 C CA . CYS A 1 180 ? 18.394 -2.751 -26.563 1.00 91.44 180 CYS A CA 1
ATOM 1464 C C . CYS A 1 180 ? 19.197 -2.870 -27.856 1.00 91.44 180 CYS A C 1
ATOM 1466 O O . CYS A 1 180 ? 19.909 -3.844 -28.085 1.00 91.44 180 CYS A O 1
ATOM 1468 N N . THR A 1 181 ? 19.157 -1.821 -28.671 1.00 89.44 181 THR A N 1
ATOM 1469 C CA . THR A 1 181 ? 20.128 -1.604 -29.743 1.00 89.44 181 THR A CA 1
ATOM 1470 C C . THR A 1 181 ? 21.339 -0.858 -29.202 1.00 89.44 181 THR A C 1
ATOM 1472 O O . THR A 1 181 ? 21.194 0.095 -28.435 1.00 89.44 181 THR A O 1
ATOM 1475 N N . LEU A 1 182 ? 22.528 -1.274 -29.629 1.00 87.88 182 LEU A N 1
ATOM 1476 C CA . LEU A 1 182 ? 23.790 -0.643 -29.263 1.00 87.88 182 LEU A CA 1
ATOM 1477 C C . LEU A 1 182 ? 24.105 0.477 -30.253 1.00 87.88 182 LEU A C 1
ATOM 1479 O O . LEU A 1 182 ? 24.414 0.225 -31.418 1.00 87.88 182 LEU A O 1
ATOM 1483 N N . GLU A 1 183 ? 24.035 1.716 -29.787 1.00 83.75 183 GLU A N 1
ATOM 1484 C CA . GLU A 1 183 ? 24.432 2.891 -30.551 1.00 83.75 183 GLU A CA 1
ATOM 1485 C C . GLU A 1 183 ? 25.886 3.240 -30.203 1.00 83.75 183 GLU A C 1
ATOM 1487 O O . GLU A 1 183 ? 26.276 3.330 -29.032 1.00 83.75 183 GLU A O 1
ATOM 1492 N N . LYS A 1 184 ? 26.723 3.404 -31.234 1.00 79.75 184 LYS A N 1
ATOM 1493 C CA . LYS A 1 184 ? 28.090 3.899 -31.049 1.00 79.75 184 LYS A CA 1
ATOM 1494 C C . LYS A 1 184 ? 28.009 5.363 -30.630 1.00 79.75 184 LYS A C 1
ATOM 1496 O O . LYS A 1 184 ? 27.331 6.145 -31.289 1.00 79.75 184 LYS A O 1
ATOM 1501 N N . MET A 1 185 ? 28.693 5.718 -29.549 1.00 71.88 185 MET A N 1
ATOM 1502 C CA . MET A 1 185 ? 28.896 7.119 -29.205 1.00 71.88 185 MET A CA 1
ATOM 1503 C C . MET A 1 185 ? 30.098 7.662 -29.975 1.00 71.88 185 MET A C 1
ATOM 1505 O O . MET A 1 185 ? 31.126 6.991 -30.082 1.00 71.88 185 MET A O 1
ATOM 1509 N N . GLU A 1 186 ? 29.949 8.871 -30.508 1.00 67.81 186 GLU A N 1
ATOM 1510 C CA . GLU A 1 186 ? 31.060 9.624 -31.082 1.00 67.81 186 GLU A CA 1
ATOM 1511 C C . GLU A 1 186 ? 32.051 9.995 -29.971 1.00 67.81 186 GLU A C 1
ATOM 1513 O O . GLU A 1 186 ? 31.658 10.259 -28.830 1.00 67.81 186 GLU A O 1
ATOM 1518 N N . ALA A 1 187 ? 33.344 9.966 -30.291 1.00 63.94 187 ALA A N 1
ATOM 1519 C CA . ALA A 1 187 ? 34.387 10.313 -29.336 1.00 63.94 187 ALA A CA 1
ATOM 1520 C C . ALA A 1 187 ? 34.321 11.814 -29.019 1.00 63.94 187 ALA A C 1
ATOM 1522 O O . ALA A 1 187 ? 34.376 12.642 -29.928 1.00 63.94 187 ALA A O 1
ATOM 1523 N N . ASP A 1 188 ? 34.224 12.156 -27.736 1.00 65.25 188 ASP A N 1
ATOM 1524 C CA . ASP A 1 188 ? 34.374 13.535 -27.280 1.00 65.25 188 ASP A CA 1
ATOM 1525 C C . ASP A 1 188 ? 35.858 13.941 -27.396 1.00 65.25 188 ASP A C 1
ATOM 1527 O O . ASP A 1 188 ? 36.709 13.291 -26.781 1.00 65.25 188 ASP A O 1
ATOM 1531 N N . PRO A 1 189 ? 36.214 14.972 -28.188 1.00 62.91 189 PRO A N 1
ATOM 1532 C CA . PRO A 1 189 ? 37.603 15.396 -28.347 1.00 62.91 189 PRO A CA 1
ATOM 1533 C C . PRO A 1 189 ? 38.239 15.956 -27.060 1.00 62.91 189 PRO A C 1
ATOM 1535 O O . PRO A 1 189 ? 39.466 16.033 -27.001 1.00 62.91 189 PRO A O 1
ATOM 1538 N N . GLU A 1 190 ? 37.457 16.326 -26.035 1.00 65.25 190 GLU A N 1
ATOM 1539 C CA . GLU A 1 190 ? 37.981 16.903 -24.783 1.00 65.25 190 GLU A CA 1
ATOM 1540 C C . GLU A 1 190 ? 38.189 15.891 -23.646 1.00 65.25 190 GLU A C 1
ATOM 1542 O O . GLU A 1 190 ? 38.995 16.137 -22.744 1.00 65.25 190 GLU A O 1
ATOM 1547 N N . THR A 1 191 ? 37.534 14.727 -23.679 1.00 58.94 191 THR A N 1
ATOM 1548 C CA . THR A 1 191 ? 37.743 13.676 -22.676 1.00 58.94 191 THR A CA 1
ATOM 1549 C C . THR A 1 191 ? 38.281 12.394 -23.302 1.00 58.94 191 THR A C 1
ATOM 1551 O O . THR A 1 191 ? 37.627 11.722 -24.089 1.00 58.94 191 THR A O 1
ATOM 1554 N N . SER A 1 192 ? 39.474 11.976 -22.869 1.00 54.81 192 SER A N 1
ATOM 1555 C CA . SER A 1 192 ? 40.110 10.689 -23.199 1.00 54.81 192 SER A CA 1
ATOM 1556 C C . SER A 1 192 ? 39.408 9.483 -22.547 1.00 54.81 192 SER A C 1
ATOM 1558 O O . SER A 1 192 ? 40.042 8.562 -22.029 1.00 54.81 192 SER A O 1
ATOM 1560 N N . ARG A 1 193 ? 38.072 9.478 -22.539 1.00 56.69 193 ARG A N 1
ATOM 1561 C CA . ARG A 1 193 ? 37.240 8.368 -22.082 1.00 56.69 193 ARG A CA 1
ATOM 1562 C C . ARG A 1 193 ? 36.549 7.757 -23.286 1.00 56.69 193 ARG A C 1
ATOM 1564 O O . ARG A 1 193 ? 35.593 8.309 -23.813 1.00 56.69 193 ARG A O 1
ATOM 1571 N N . TYR A 1 194 ? 37.014 6.578 -23.681 1.00 57.94 194 TYR A N 1
ATOM 1572 C CA . TYR A 1 194 ? 36.271 5.700 -24.577 1.00 57.94 194 TYR A CA 1
ATOM 1573 C C . TYR A 1 194 ? 34.891 5.445 -23.961 1.00 57.94 194 TYR A C 1
ATOM 1575 O O . TYR A 1 194 ? 34.780 4.921 -22.850 1.00 57.94 194 TYR A O 1
ATOM 1583 N N . THR A 1 195 ? 33.844 5.892 -24.639 1.00 55.25 195 THR A N 1
ATOM 1584 C CA . THR A 1 195 ? 32.483 5.875 -24.120 1.00 55.25 195 THR A CA 1
ATOM 1585 C C . THR A 1 195 ? 31.852 4.493 -24.336 1.00 55.25 195 THR A C 1
ATOM 1587 O O . THR A 1 195 ? 31.867 3.928 -25.429 1.00 55.25 195 THR A O 1
ATOM 1590 N N . TYR A 1 196 ? 31.334 3.912 -23.251 1.00 65.50 196 TYR A N 1
ATOM 1591 C CA . TYR A 1 196 ? 30.574 2.659 -23.240 1.00 65.50 196 TYR A CA 1
ATOM 1592 C C . TYR A 1 196 ? 29.381 2.763 -24.200 1.00 65.50 196 TYR A C 1
ATOM 1594 O O . TYR A 1 196 ? 28.670 3.753 -24.150 1.00 65.50 196 TYR A O 1
ATOM 1602 N N . GLN A 1 197 ? 29.144 1.771 -25.063 1.00 75.38 197 GLN A N 1
ATOM 1603 C CA . GLN A 1 197 ? 28.052 1.791 -26.054 1.00 75.38 197 GLN A CA 1
ATOM 1604 C C . GLN A 1 197 ? 26.706 2.238 -25.443 1.00 75.38 197 GLN A C 1
ATOM 1606 O O . GLN A 1 197 ? 26.305 1.756 -24.379 1.00 75.38 197 GLN A O 1
ATOM 1611 N N . HIS A 1 198 ? 26.003 3.153 -26.118 1.00 80.94 198 HIS A N 1
ATOM 1612 C CA . HIS A 1 198 ? 24.707 3.652 -25.663 1.00 80.94 198 HIS A CA 1
ATOM 1613 C C . HIS A 1 198 ? 23.634 2.587 -25.925 1.00 80.94 198 HIS A C 1
ATOM 1615 O O . HIS A 1 198 ? 23.369 2.225 -27.071 1.00 80.94 198 HIS A O 1
ATOM 1621 N N . HIS A 1 199 ? 23.038 2.054 -24.857 1.00 86.50 199 HIS A N 1
ATOM 1622 C CA . HIS A 1 199 ? 21.972 1.060 -24.952 1.00 86.50 199 HIS A CA 1
ATOM 1623 C C . HIS A 1 199 ? 20.636 1.772 -25.111 1.00 86.50 199 HIS A C 1
ATOM 1625 O O . HIS A 1 199 ? 20.065 2.282 -24.147 1.00 86.50 199 HIS A O 1
ATOM 1631 N N . ARG A 1 200 ? 20.124 1.792 -26.336 1.00 86.44 200 ARG A N 1
ATOM 1632 C CA . ARG A 1 200 ? 18.810 2.347 -26.623 1.00 86.44 200 ARG A CA 1
ATOM 1633 C C . ARG A 1 200 ? 17.774 1.237 -26.666 1.00 86.44 200 ARG A C 1
ATOM 1635 O O . ARG A 1 200 ? 17.828 0.376 -27.540 1.00 86.44 200 ARG A O 1
ATOM 1642 N N . VAL A 1 201 ? 16.806 1.290 -25.757 1.00 89.62 201 VAL A N 1
ATOM 1643 C CA . VAL A 1 201 ? 15.679 0.349 -25.736 1.00 89.62 201 VAL A CA 1
ATOM 1644 C C . VAL A 1 201 ? 14.863 0.482 -27.024 1.00 89.62 201 VAL A C 1
ATOM 1646 O O . VAL A 1 201 ? 14.532 1.594 -27.442 1.00 89.62 201 VAL A O 1
ATOM 1649 N N . PHE A 1 202 ? 14.540 -0.650 -27.648 1.00 91.00 202 PHE A N 1
ATOM 1650 C CA . PHE A 1 202 ? 13.738 -0.696 -28.877 1.00 91.00 202 PHE A CA 1
ATOM 1651 C C . PHE A 1 202 ? 12.513 -1.616 -28.771 1.00 91.00 202 PHE A C 1
ATOM 1653 O O . PHE A 1 202 ? 11.549 -1.473 -29.526 1.00 91.00 202 PHE A O 1
ATOM 1660 N N . SER A 1 203 ? 12.526 -2.565 -27.836 1.00 93.19 203 SER A N 1
ATOM 1661 C CA . SER A 1 203 ? 11.405 -3.469 -27.596 1.00 93.19 203 SER A CA 1
ATOM 1662 C C . SER A 1 203 ? 11.262 -3.732 -26.109 1.00 93.19 203 SER A C 1
ATOM 1664 O O . SER A 1 203 ? 12.257 -3.948 -25.425 1.00 93.19 203 SER A O 1
ATOM 1666 N N . ILE A 1 204 ? 10.023 -3.756 -25.624 1.00 95.19 204 ILE A N 1
ATOM 1667 C CA . ILE A 1 204 ? 9.689 -4.153 -24.254 1.00 95.19 204 ILE A CA 1
ATOM 1668 C C . ILE A 1 204 ? 8.556 -5.168 -24.323 1.00 95.19 204 ILE A C 1
ATOM 1670 O O . ILE A 1 204 ? 7.568 -4.953 -25.030 1.00 95.19 204 ILE A O 1
ATOM 1674 N N . GLY A 1 205 ? 8.697 -6.268 -23.592 1.00 95.19 205 GLY A N 1
ATOM 1675 C CA . GLY A 1 205 ? 7.651 -7.261 -23.381 1.00 95.19 205 GLY A CA 1
ATOM 1676 C C . GLY A 1 205 ? 7.428 -7.471 -21.893 1.00 95.19 205 GLY A C 1
ATOM 1677 O O . GLY A 1 205 ? 8.381 -7.514 -21.122 1.00 95.19 205 GLY A O 1
ATOM 1678 N N . TYR A 1 206 ? 6.176 -7.614 -21.473 1.00 95.69 206 TYR A N 1
ATOM 1679 C CA . TYR A 1 206 ? 5.867 -7.965 -20.095 1.00 95.69 206 TYR A CA 1
ATOM 1680 C C . TYR A 1 206 ? 4.681 -8.922 -19.994 1.00 95.69 206 TYR A C 1
ATOM 1682 O O . TYR A 1 206 ? 3.755 -8.907 -20.806 1.00 95.69 206 TYR A O 1
ATOM 1690 N N . TYR A 1 207 ? 4.724 -9.761 -18.966 1.00 94.69 207 TYR A N 1
ATOM 1691 C CA . TYR A 1 207 ? 3.692 -10.708 -18.589 1.00 94.69 207 TYR A CA 1
ATOM 1692 C C . TYR A 1 207 ? 3.211 -10.406 -17.173 1.00 94.69 207 TYR A C 1
ATOM 1694 O O . TYR A 1 207 ? 3.995 -10.401 -16.224 1.00 94.69 207 TYR A O 1
ATOM 1702 N N . VAL A 1 208 ? 1.912 -10.171 -17.034 1.00 92.62 208 VAL A N 1
ATOM 1703 C CA . VAL A 1 208 ? 1.239 -10.032 -15.746 1.00 92.62 208 VAL A CA 1
ATOM 1704 C C . VAL A 1 208 ? 0.621 -11.373 -15.390 1.00 92.62 208 VAL A C 1
ATOM 1706 O O . VAL A 1 208 ? -0.230 -11.872 -16.125 1.00 92.62 208 VAL A O 1
ATOM 1709 N N . ARG A 1 209 ? 1.009 -11.935 -14.246 1.00 90.00 209 ARG A N 1
ATOM 1710 C CA . ARG A 1 209 ? 0.362 -13.102 -13.646 1.00 90.00 209 ARG A CA 1
ATOM 1711 C C . ARG A 1 209 ? -0.536 -12.650 -12.505 1.00 90.00 209 ARG A C 1
ATOM 1713 O O . ARG A 1 209 ? -0.041 -12.092 -11.529 1.00 90.00 209 ARG A O 1
ATOM 1720 N N . CYS A 1 210 ? -1.829 -12.938 -12.610 1.00 87.88 210 CYS A N 1
ATOM 1721 C CA . CYS A 1 210 ? -2.777 -12.820 -11.507 1.00 87.88 210 CYS A CA 1
ATOM 1722 C C . CYS A 1 210 ? -2.958 -14.192 -10.843 1.00 87.88 210 CYS A C 1
ATOM 1724 O O . CYS A 1 210 ? -3.188 -15.186 -11.534 1.00 87.88 210 CYS A O 1
ATOM 1726 N N . SER A 1 211 ? -2.828 -14.251 -9.517 1.00 82.25 211 SER A N 1
ATOM 1727 C CA . SER A 1 211 ? -3.003 -15.475 -8.722 1.00 82.25 211 SER A CA 1
ATOM 1728 C C . SER A 1 211 ? -4.469 -15.764 -8.375 1.00 82.25 211 SER A C 1
ATOM 1730 O O . SER A 1 211 ? -4.784 -16.901 -8.039 1.00 82.25 211 SER A O 1
ATOM 1732 N N . TYR A 1 212 ? -5.351 -14.759 -8.432 1.00 77.38 212 TYR A N 1
ATOM 1733 C CA . TYR A 1 212 ? -6.779 -14.918 -8.127 1.00 77.38 212 TYR A CA 1
ATOM 1734 C C . TYR A 1 212 ? -7.573 -15.461 -9.311 1.00 77.38 212 TYR A C 1
ATOM 1736 O O . TYR A 1 212 ? -8.415 -16.336 -9.145 1.00 77.38 212 TYR A O 1
ATOM 1744 N N . ASP A 1 213 ? -7.294 -14.928 -10.498 1.00 78.44 213 ASP A N 1
ATOM 1745 C CA . ASP A 1 213 ? -7.989 -15.270 -11.729 1.00 78.44 213 ASP A CA 1
ATOM 1746 C C . ASP A 1 213 ? -6.992 -15.317 -12.886 1.00 78.44 213 ASP A C 1
ATOM 1748 O O . ASP A 1 213 ? -6.347 -14.326 -13.239 1.00 78.44 213 ASP A O 1
ATOM 1752 N N . GLU A 1 214 ? -6.868 -16.490 -13.494 1.00 80.50 214 GLU A N 1
ATOM 1753 C CA . GLU A 1 214 ? -5.979 -16.705 -14.627 1.00 80.50 214 GLU A CA 1
ATOM 1754 C C . GLU A 1 214 ? -6.407 -15.907 -15.861 1.00 80.50 214 GLU A C 1
ATOM 1756 O O . GLU A 1 214 ? -5.532 -15.473 -16.608 1.00 80.50 214 GLU A O 1
ATOM 1761 N N . SER A 1 215 ? -7.701 -15.601 -16.020 1.00 81.75 215 SER A N 1
ATOM 1762 C CA . SER A 1 215 ? -8.196 -14.786 -17.137 1.00 81.75 215 SER A CA 1
ATOM 1763 C C . SER A 1 215 ? -7.687 -13.338 -17.093 1.00 81.75 215 SER A C 1
ATOM 1765 O O . SER A 1 215 ? -7.544 -12.689 -18.128 1.00 81.75 215 SER A O 1
ATOM 1767 N N . SER A 1 216 ? -7.321 -12.859 -15.900 1.00 81.19 216 SER A N 1
ATOM 1768 C CA . SER A 1 216 ? -6.718 -11.542 -15.684 1.00 81.19 216 SER A CA 1
ATOM 1769 C C . SER A 1 216 ? -5.208 -11.518 -15.968 1.00 81.19 216 SER A C 1
ATOM 1771 O O . SER A 1 216 ? -4.574 -10.465 -15.876 1.00 81.19 216 SER A O 1
ATOM 1773 N N . SER A 1 217 ? -4.604 -12.667 -16.291 1.00 89.38 217 SER A N 1
ATOM 1774 C CA . SER A 1 217 ? -3.190 -12.744 -16.666 1.00 89.38 217 SER A CA 1
ATOM 1775 C C . SER A 1 217 ? -3.023 -12.391 -18.141 1.00 89.38 217 SER A C 1
ATOM 1777 O O . SER A 1 217 ? -3.724 -12.924 -18.997 1.00 89.38 217 SER A O 1
ATOM 1779 N N . MET A 1 218 ? -2.084 -11.501 -18.462 1.00 92.12 218 MET A N 1
ATOM 1780 C CA . MET A 1 218 ? -1.917 -11.007 -19.830 1.00 92.12 218 MET A CA 1
ATOM 1781 C C . MET A 1 218 ? -0.454 -10.811 -20.208 1.00 92.12 218 MET A C 1
ATOM 1783 O O . MET A 1 218 ? 0.362 -10.391 -19.391 1.00 92.12 218 MET A O 1
ATOM 1787 N N . TYR A 1 219 ? -0.143 -11.074 -21.476 1.00 94.44 219 TYR A N 1
ATOM 1788 C CA . TYR A 1 219 ? 1.130 -10.717 -22.094 1.00 94.44 219 TYR A CA 1
ATOM 1789 C C . TYR A 1 219 ? 0.928 -9.536 -23.037 1.00 94.44 219 TYR A C 1
ATOM 1791 O O . TYR A 1 219 ? 0.009 -9.548 -23.859 1.00 94.44 219 TYR A O 1
ATOM 1799 N N . ARG A 1 220 ? 1.798 -8.530 -22.947 1.00 93.00 220 ARG A N 1
ATOM 1800 C CA . ARG A 1 220 ? 1.843 -7.417 -23.896 1.00 93.00 220 ARG A CA 1
ATOM 1801 C C . ARG A 1 220 ? 3.275 -7.109 -24.280 1.00 93.00 220 ARG A C 1
ATOM 1803 O O . ARG A 1 220 ? 4.201 -7.277 -23.493 1.00 93.00 220 ARG A O 1
ATOM 1810 N N . PHE A 1 221 ? 3.447 -6.619 -25.498 1.00 95.19 221 PHE A N 1
ATOM 1811 C CA . PHE A 1 221 ? 4.739 -6.168 -25.981 1.00 95.19 221 PHE A CA 1
ATOM 1812 C C . PHE A 1 221 ? 4.568 -4.989 -26.926 1.00 95.19 221 PHE A C 1
ATOM 1814 O O . PHE A 1 221 ? 3.523 -4.832 -27.565 1.00 95.19 221 PHE A O 1
ATOM 1821 N N . ARG A 1 222 ? 5.615 -4.176 -27.034 1.00 92.94 222 ARG A N 1
ATOM 1822 C CA . ARG A 1 222 ? 5.677 -3.082 -27.995 1.00 92.94 222 ARG A CA 1
ATOM 1823 C C . ARG A 1 222 ? 7.078 -2.934 -28.553 1.00 92.94 222 ARG A C 1
ATOM 1825 O O . ARG A 1 222 ? 8.062 -3.070 -27.830 1.00 92.94 222 ARG A O 1
ATOM 1832 N N . ARG A 1 223 ? 7.138 -2.660 -29.856 1.00 91.69 223 ARG A N 1
ATOM 1833 C CA . ARG A 1 223 ? 8.368 -2.477 -30.630 1.00 91.69 223 ARG A CA 1
ATOM 1834 C C . ARG A 1 223 ? 8.288 -1.168 -31.388 1.00 91.69 223 ARG A C 1
ATOM 1836 O O . ARG A 1 223 ? 7.766 -1.127 -32.498 1.00 91.69 223 ARG A O 1
ATOM 1843 N N . ASP A 1 224 ? 8.756 -0.106 -30.763 1.00 89.00 224 ASP A N 1
ATOM 1844 C CA . ASP A 1 224 ? 8.876 1.211 -31.374 1.00 89.00 224 ASP A CA 1
ATOM 1845 C C . ASP A 1 224 ? 9.773 2.108 -30.513 1.00 89.00 224 ASP A C 1
ATOM 1847 O O . ASP A 1 224 ? 10.243 1.728 -29.440 1.00 89.00 224 ASP A O 1
ATOM 1851 N N . LYS A 1 225 ? 10.036 3.321 -31.007 1.00 85.12 225 LYS A N 1
ATOM 1852 C CA . LYS A 1 225 ? 10.868 4.311 -30.311 1.00 85.12 225 LYS A CA 1
ATOM 1853 C C . LYS A 1 225 ? 10.236 4.806 -29.006 1.00 85.12 225 LYS A C 1
ATOM 1855 O O . LYS A 1 225 ? 10.966 5.277 -28.141 1.00 85.12 225 LYS A O 1
ATOM 1860 N N . ASP A 1 226 ? 8.920 4.662 -28.869 1.00 90.00 226 ASP A N 1
ATOM 1861 C CA . ASP A 1 226 ? 8.140 5.123 -27.722 1.00 90.00 226 ASP A CA 1
ATOM 1862 C C . ASP A 1 226 ? 7.800 3.972 -26.758 1.00 90.00 226 ASP A C 1
ATOM 1864 O O . ASP A 1 226 ? 6.976 4.133 -25.854 1.00 90.00 226 ASP A O 1
ATOM 1868 N N . CYS A 1 227 ? 8.449 2.810 -26.914 1.00 88.94 227 CYS A N 1
ATOM 1869 C CA . CYS A 1 227 ? 8.143 1.602 -26.151 1.00 88.94 227 CYS A CA 1
ATOM 1870 C C . CYS A 1 227 ? 8.292 1.813 -24.639 1.00 88.94 227 CYS A C 1
ATOM 1872 O O . CYS A 1 227 ? 7.480 1.299 -23.873 1.00 88.94 227 CYS A O 1
ATOM 1874 N N . VAL A 1 228 ? 9.257 2.633 -24.207 1.00 90.38 228 VAL A N 1
ATOM 1875 C CA . VAL A 1 228 ? 9.469 2.994 -22.795 1.00 90.38 228 VAL A CA 1
ATOM 1876 C C . VAL A 1 228 ? 8.310 3.833 -22.251 1.00 90.38 228 VAL A C 1
ATOM 1878 O O . 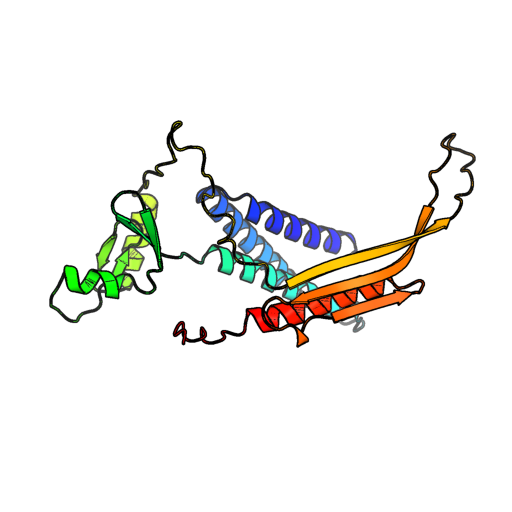VAL A 1 228 ? 7.762 3.519 -21.196 1.00 90.38 228 VAL A O 1
ATOM 1881 N N . ALA A 1 229 ? 7.907 4.881 -22.977 1.00 92.31 229 ALA A N 1
ATOM 1882 C CA . ALA A 1 229 ? 6.804 5.751 -22.568 1.00 92.31 229 ALA A CA 1
ATOM 1883 C C . ALA A 1 229 ? 5.477 4.980 -22.523 1.00 92.31 229 ALA A C 1
ATOM 1885 O O . ALA A 1 229 ? 4.688 5.132 -21.591 1.00 92.31 229 ALA A O 1
ATOM 1886 N N . TRP A 1 230 ? 5.263 4.097 -23.499 1.00 94.25 230 TRP A N 1
ATOM 1887 C CA . TRP A 1 230 ? 4.132 3.181 -23.501 1.00 94.25 230 TRP A CA 1
ATOM 1888 C C . TRP A 1 230 ? 4.147 2.227 -22.306 1.00 94.25 230 TRP A C 1
ATOM 1890 O O . TRP A 1 230 ? 3.121 2.076 -21.652 1.00 94.25 230 TRP A O 1
ATOM 1900 N N . PHE A 1 231 ? 5.290 1.609 -21.999 1.00 92.50 231 PHE A N 1
ATOM 1901 C CA . PHE A 1 231 ? 5.391 0.664 -20.889 1.00 92.50 231 PHE A CA 1
ATOM 1902 C C . PHE A 1 231 ? 5.102 1.339 -19.543 1.00 92.50 231 PHE A C 1
ATOM 1904 O O . PHE A 1 231 ? 4.364 0.790 -18.728 1.00 92.50 231 PHE A O 1
ATOM 1911 N N . ALA A 1 232 ? 5.599 2.563 -19.336 1.00 93.50 232 ALA A N 1
ATOM 1912 C CA . ALA A 1 232 ? 5.290 3.349 -18.144 1.00 93.50 232 ALA A CA 1
ATOM 1913 C C . ALA A 1 232 ? 3.781 3.633 -18.004 1.00 93.50 232 ALA A C 1
ATOM 1915 O O . ALA A 1 232 ? 3.220 3.503 -16.914 1.00 93.50 232 ALA A O 1
ATOM 1916 N N . GLU A 1 233 ? 3.107 3.976 -19.103 1.00 93.00 233 GLU A N 1
ATOM 1917 C CA . GLU A 1 233 ? 1.659 4.200 -19.109 1.00 93.00 233 GLU A CA 1
ATOM 1918 C C . GLU A 1 233 ? 0.866 2.905 -18.864 1.00 93.00 233 GLU A C 1
ATOM 1920 O O . GLU A 1 233 ? -0.115 2.917 -18.120 1.00 93.00 233 GLU A O 1
ATOM 1925 N N . GLU A 1 234 ? 1.301 1.772 -19.417 1.00 91.50 234 GLU A N 1
ATOM 1926 C CA . GLU A 1 234 ? 0.664 0.476 -19.161 1.00 91.50 234 GLU A CA 1
ATOM 1927 C C . GLU A 1 234 ? 0.839 0.023 -17.705 1.00 91.50 234 GLU A C 1
ATOM 1929 O O . GLU A 1 234 ? -0.122 -0.456 -17.105 1.00 91.50 234 GLU A O 1
ATOM 1934 N N . LEU A 1 235 ? 2.010 0.234 -17.091 1.00 92.25 235 LEU A N 1
ATOM 1935 C CA . LEU A 1 235 ? 2.204 -0.019 -15.658 1.00 92.25 235 LEU A CA 1
ATOM 1936 C C . LEU A 1 235 ? 1.292 0.865 -14.798 1.00 92.25 235 LEU A C 1
ATOM 1938 O O . LEU A 1 235 ? 0.731 0.398 -13.806 1.00 92.25 235 LEU A O 1
ATOM 1942 N N . ARG A 1 236 ? 1.095 2.130 -15.191 1.00 91.19 236 ARG A N 1
ATOM 1943 C CA . ARG A 1 236 ? 0.181 3.052 -14.502 1.00 91.19 236 ARG A CA 1
ATOM 1944 C C . ARG A 1 236 ? -1.272 2.575 -14.579 1.00 91.19 236 ARG A C 1
ATOM 1946 O O . ARG A 1 236 ? -1.988 2.646 -13.581 1.00 91.19 236 ARG A O 1
ATOM 1953 N N . ARG A 1 237 ? -1.707 2.086 -15.744 1.00 90.12 237 ARG A N 1
ATOM 1954 C CA . ARG A 1 237 ? -3.043 1.494 -15.935 1.00 90.12 237 ARG A CA 1
ATOM 1955 C C . ARG A 1 237 ? -3.207 0.224 -15.112 1.00 90.12 237 ARG A C 1
ATOM 1957 O O . ARG A 1 237 ? -4.154 0.136 -14.339 1.00 90.12 237 ARG A O 1
ATOM 1964 N N . LEU A 1 238 ? -2.227 -0.678 -15.175 1.00 89.62 238 LEU A N 1
ATOM 1965 C CA . LEU A 1 238 ? -2.213 -1.902 -14.379 1.00 89.62 238 LEU A CA 1
ATOM 1966 C C . LEU A 1 238 ? -2.331 -1.600 -12.881 1.00 89.62 238 LEU A C 1
ATOM 1968 O O . LEU A 1 238 ? -3.106 -2.248 -12.188 1.00 89.62 238 LEU A O 1
ATOM 1972 N N . ALA A 1 239 ? -1.614 -0.594 -12.375 1.00 89.38 239 ALA A N 1
ATOM 1973 C CA . ALA A 1 239 ? -1.719 -0.188 -10.976 1.00 89.38 239 ALA A CA 1
ATOM 1974 C C . ALA A 1 239 ? -3.141 0.270 -10.599 1.00 89.38 239 ALA A C 1
ATOM 1976 O O . ALA A 1 239 ? -3.611 -0.019 -9.498 1.00 89.38 239 ALA A O 1
ATOM 1977 N N . HIS A 1 240 ? -3.845 0.957 -11.503 1.00 89.06 240 HIS A N 1
ATOM 1978 C CA . HIS A 1 240 ? -5.233 1.371 -11.288 1.00 89.06 240 HIS A CA 1
ATOM 1979 C C . HIS A 1 240 ? -6.208 0.184 -11.300 1.00 89.06 240 HIS A C 1
ATOM 1981 O O . HIS A 1 240 ? -7.065 0.079 -10.416 1.00 89.06 240 HIS A O 1
ATOM 1987 N N . ASP A 1 241 ? -6.038 -0.737 -12.247 1.00 86.31 241 ASP A N 1
ATOM 1988 C CA . ASP A 1 241 ? -6.858 -1.945 -12.363 1.00 86.31 241 ASP A CA 1
ATOM 1989 C C . ASP A 1 241 ? -6.667 -2.846 -11.134 1.00 86.31 241 ASP A C 1
ATOM 1991 O O . ASP A 1 241 ? -7.634 -3.238 -10.479 1.00 86.31 241 ASP A O 1
ATOM 1995 N N . VAL A 1 242 ? -5.412 -3.083 -10.738 1.00 86.06 242 VAL A N 1
ATOM 1996 C CA . VAL A 1 242 ? -5.059 -3.846 -9.532 1.00 86.06 242 VAL A CA 1
ATOM 1997 C C . VAL A 1 242 ? -5.627 -3.185 -8.281 1.00 86.06 242 VAL A C 1
ATOM 1999 O O . VAL A 1 242 ? -6.192 -3.875 -7.435 1.00 86.06 242 VAL A O 1
ATOM 2002 N N . LYS A 1 243 ? -5.544 -1.854 -8.157 1.00 86.56 243 LYS A N 1
ATOM 2003 C CA . LYS A 1 243 ? -6.144 -1.133 -7.025 1.00 86.56 243 LYS A CA 1
ATOM 2004 C C . LYS A 1 243 ? -7.654 -1.360 -6.952 1.00 86.56 243 LYS A C 1
ATOM 2006 O O . LYS A 1 243 ? -8.177 -1.567 -5.858 1.00 86.56 243 LYS A O 1
ATOM 2011 N N . THR A 1 244 ? -8.345 -1.342 -8.090 1.00 85.06 244 THR A N 1
ATOM 2012 C CA . THR A 1 244 ? -9.790 -1.607 -8.165 1.00 85.06 244 THR A CA 1
ATOM 2013 C C . THR A 1 244 ? -10.116 -3.028 -7.704 1.00 85.06 244 THR A C 1
ATOM 2015 O O . THR A 1 244 ? -11.015 -3.216 -6.883 1.00 85.06 244 THR A O 1
ATOM 2018 N N . ILE A 1 245 ? -9.336 -4.018 -8.146 1.00 82.31 245 ILE A N 1
ATOM 2019 C CA . ILE A 1 245 ? -9.508 -5.421 -7.745 1.00 82.31 245 ILE A CA 1
ATOM 2020 C C . ILE A 1 245 ? -9.250 -5.593 -6.242 1.00 82.31 245 ILE A C 1
ATOM 2022 O O . ILE A 1 245 ? -10.097 -6.132 -5.538 1.00 82.31 245 ILE A O 1
ATOM 2026 N N . LEU A 1 246 ? -8.131 -5.077 -5.726 1.00 80.00 246 LEU A N 1
ATOM 2027 C CA . LEU A 1 246 ? -7.770 -5.190 -4.306 1.00 80.00 246 LEU A CA 1
ATOM 2028 C C . LEU A 1 246 ? -8.712 -4.415 -3.370 1.00 80.00 246 LEU A C 1
ATOM 2030 O O . LEU A 1 246 ? -8.858 -4.788 -2.211 1.00 80.00 246 LEU A O 1
ATOM 2034 N N . SER A 1 247 ? -9.357 -3.346 -3.849 1.00 81.06 247 SER A N 1
ATOM 2035 C CA . SER A 1 247 ? -10.353 -2.600 -3.059 1.00 81.06 247 SER A CA 1
ATOM 2036 C C . SER A 1 247 ? -11.715 -3.299 -3.012 1.00 81.06 247 SER A C 1
ATOM 2038 O O . SER A 1 247 ? -12.570 -2.935 -2.203 1.00 81.06 247 SER A O 1
ATOM 2040 N N . THR A 1 248 ? -11.942 -4.282 -3.885 1.00 78.19 248 THR A N 1
ATOM 2041 C CA . THR A 1 248 ? -13.200 -5.019 -3.948 1.00 78.19 248 THR A CA 1
ATOM 2042 C C . THR A 1 248 ? -13.169 -6.141 -2.915 1.00 78.19 248 THR A C 1
ATOM 2044 O O . THR A 1 248 ? -12.465 -7.134 -3.073 1.00 78.19 248 THR A O 1
ATOM 2047 N N . ASN A 1 249 ? -13.946 -5.998 -1.839 1.00 70.25 249 ASN A N 1
ATOM 2048 C CA . ASN A 1 249 ? -14.087 -7.053 -0.837 1.00 70.25 249 ASN A CA 1
ATOM 2049 C C . ASN A 1 249 ? -14.884 -8.219 -1.430 1.00 70.25 249 ASN A C 1
ATOM 2051 O O . ASN A 1 249 ? -16.111 -8.157 -1.519 1.00 70.25 249 ASN A O 1
ATOM 2055 N N . VAL A 1 250 ? -14.190 -9.287 -1.815 1.00 67.31 250 VAL A N 1
ATOM 2056 C CA . VAL A 1 250 ? -14.834 -10.533 -2.235 1.00 67.31 250 VAL A CA 1
ATOM 2057 C C . VAL A 1 250 ? -15.112 -11.382 -0.988 1.00 67.31 250 VAL A C 1
ATOM 2059 O O . VAL A 1 250 ? -14.223 -11.521 -0.141 1.00 67.31 250 VAL A O 1
ATOM 2062 N N . PRO A 1 251 ? -16.328 -11.936 -0.828 1.00 63.38 251 PRO A N 1
ATOM 2063 C CA . PRO A 1 251 ? -16.607 -12.904 0.221 1.00 63.38 251 PRO A CA 1
ATOM 2064 C C . PRO A 1 251 ? -15.603 -14.054 0.157 1.00 63.38 251 PRO A C 1
ATOM 2066 O O . PRO A 1 251 ? -15.286 -14.561 -0.917 1.00 63.38 251 PRO A O 1
ATOM 2069 N N . MET A 1 252 ? -15.091 -14.452 1.316 1.00 57.69 252 MET A N 1
ATOM 2070 C CA . MET A 1 252 ? -14.206 -15.605 1.417 1.00 57.69 252 MET A CA 1
ATOM 2071 C C . MET A 1 252 ? -14.958 -16.838 0.906 1.00 57.69 252 MET A C 1
ATOM 2073 O O . MET A 1 252 ? -16.082 -17.074 1.343 1.00 57.69 252 MET A O 1
ATOM 2077 N N . ALA A 1 253 ? -14.366 -17.588 -0.026 1.00 61.94 253 ALA A N 1
ATOM 2078 C CA . ALA A 1 253 ? -14.951 -18.846 -0.478 1.00 61.94 253 ALA A CA 1
ATOM 2079 C C . ALA A 1 253 ? -15.114 -19.790 0.722 1.00 61.94 253 ALA A C 1
ATOM 2081 O O . ALA A 1 253 ? -14.231 -19.848 1.584 1.00 61.94 253 ALA A O 1
ATOM 2082 N N . ASP A 1 254 ? -16.240 -20.503 0.785 1.00 58.25 254 ASP A N 1
ATOM 2083 C CA . ASP A 1 254 ? -16.503 -21.443 1.868 1.00 58.25 254 ASP A CA 1
ATOM 2084 C C . ASP A 1 254 ? -15.372 -22.477 1.944 1.00 58.25 254 ASP A C 1
ATOM 2086 O O . ASP A 1 254 ? -15.022 -23.131 0.963 1.00 58.25 254 ASP A O 1
ATOM 2090 N N . PHE A 1 255 ? -14.777 -22.630 3.130 1.00 55.28 255 PHE A N 1
ATOM 2091 C CA . PHE A 1 255 ? -13.695 -23.591 3.379 1.00 55.28 255 PHE A CA 1
ATOM 2092 C C . PHE A 1 255 ? -14.159 -25.057 3.360 1.00 55.28 255 PHE A C 1
ATOM 2094 O O . PHE A 1 255 ? -13.381 -25.952 3.702 1.00 55.28 255 PHE A O 1
ATOM 2101 N N . THR A 1 256 ? -15.417 -25.328 3.012 1.00 46.22 256 THR A N 1
ATOM 2102 C CA . THR A 1 256 ? -15.936 -26.688 2.903 1.00 46.22 256 THR A CA 1
ATOM 2103 C C . THR A 1 256 ? -15.324 -27.361 1.685 1.00 46.22 256 THR A C 1
ATOM 2105 O O . THR A 1 256 ? -15.673 -27.071 0.544 1.00 46.22 256 THR A O 1
ATOM 2108 N N . ARG A 1 257 ? -14.372 -28.251 1.960 1.00 50.25 257 ARG A N 1
ATOM 2109 C CA . ARG A 1 257 ? -13.932 -29.289 1.035 1.00 50.25 257 ARG A CA 1
ATOM 2110 C C . ARG A 1 257 ? -14.999 -30.380 0.963 1.00 50.25 257 ARG A C 1
ATOM 2112 O O . ARG A 1 257 ? -15.475 -30.808 2.016 1.00 50.25 257 ARG A O 1
ATOM 2119 N N . ASP A 1 258 ? -15.298 -30.815 -0.256 1.00 39.88 258 ASP A N 1
ATOM 2120 C CA . ASP A 1 258 ? -15.758 -32.179 -0.538 1.00 39.88 258 ASP A CA 1
ATOM 2121 C C . ASP A 1 258 ? -14.716 -33.220 -0.081 1.00 39.88 258 ASP A C 1
ATOM 2123 O O . ASP A 1 258 ? -13.495 -32.909 -0.123 1.00 39.88 258 ASP A O 1
#

Radius of gyration: 27.03 Å; Cα contacts (8 Å, |Δi|>4): 185; chains: 1; bounding box: 66×70×65 Å

Solvent-accessible surface area (backbone atoms only — not comparable to full-atom values): 16098 Å² total; per-residue (Å²): 121,68,71,62,59,57,50,57,57,51,53,51,51,50,54,56,57,48,65,80,66,57,83,47,73,65,52,44,51,55,50,52,49,54,50,50,58,48,42,53,52,47,51,52,64,64,65,64,80,73,79,97,71,79,95,49,71,70,59,56,52,49,49,53,52,46,54,53,49,45,56,49,54,52,51,50,53,53,61,72,66,62,81,79,52,68,45,79,46,76,53,104,93,51,73,44,78,41,80,48,91,49,62,43,75,72,48,41,69,79,77,38,95,64,93,69,72,48,38,65,40,94,86,79,66,50,74,30,82,43,66,69,61,45,55,59,47,48,58,57,50,64,76,70,54,81,74,81,79,80,69,68,49,92,90,54,64,76,86,76,83,87,58,73,89,71,55,80,73,73,53,67,45,78,51,72,51,75,43,63,48,77,41,84,65,80,83,54,93,88,48,100,59,88,69,76,65,42,73,43,69,40,32,36,39,37,36,39,45,33,70,87,43,66,86,72,34,47,76,53,70,40,77,38,90,54,28,66,65,50,49,55,51,50,51,54,50,49,53,53,54,50,50,53,57,73,69,52,84,70,80,79,76,77,86,77,74,134

Sequence (258 aa):
MALARGSCNNMEQELLEQSTLLNSREDFAAWKQRCDEFIESLEEQSRIKRPRLSIDQSSIGLKQSLVACIARLEGLKDSMDRHVNLLYVHNDNVGHFAWIKNLSRLVSSQISKKEHRKYFCDRCLHYFSSNEKLAAHTVDCQEMNDCAIKLPSDNDKWLAFKNHNRKERVPFVVYADLECTLEKMEADPETSRYTYQHHRVFSIGYYVRCSYDESSSMYRFRRDKDCVAWFAEELRRLAHDVKTILSTNVPMADFTRD